Protein AF-A0A2P4SUI3-F1 (afdb_monomer_lite)

Foldseek 3Di:
DDVVVVVVVLVVLLVVLVVLVVVLVVLLVVLLLLLLVLLCVVVVDVVSVVLSVVLVVLLVVLVCCVPPVVNPVVSLLSNLLSSLQSLLLSFQSDDPVCPPDPSVVVSLVSLVVSLVSLLVSLVSCLVSVVDDDAQDQADSSLVSSLNSNLVNCCVRPVPCSVLVNVLSVLLSVLLSCLLLLPVCSVVSVVVSVCCVPPPSCVVSVGNTDVSSVCSSSSSSVSNSNVCSPRPPDDNCRNCVVVVPPDPVSVVVVVVVVVVVVVVVVVVVVVVD

pLDDT: mean 83.47, std 7.89, range [45.97, 92.94]

Organism: Bambusicola thoracicus (NCBI:txid9083)

Secondary structure (DSSP, 8-state):
--HHHHHHHHHHHHHHHHHHHHHHHHHHHHHHHHHHHHHHHHH--HHHHHHHHHHHHHHHHHHHHHHTS--HHHHHHHHHHHHHHHHHHHHH---GGGTT-HHHHHHHHHHHHHHHHHHHHHHHHHHTT-------SS-HHHHHHHHHHHHHHHHH-TTTHHHHHHHHHHHHHHHHHHHTT-TTHHHHHHHHHHHIIIIIHHHHT----HHHHHHHHHHHHHHHHHHHHH----HHHHHHHHHTS-HHHHHHHHHHHHHHHHHHHHHHHHT-

Sequence (272 aa):
MTRLEEANREVNMHSSVRYLGYLARINLLVAICMGLYVRWEKTADALILVIFILGLFVLGIASILYYYFSMETASLSLSNLWFGFLLGLLCFLNNSAFKNDVKEEATKYLLLSAIVLRVLCSLVERICGCIHHRPTLLTTVEFLELVGFAIASTTMLVEKSMSIILLVMALAMLIIDLRMKSFLAIPNLAIFGAIASLLFFPSLRIPTNPFALACFFSCLISDPLLDVYFSGLSVTERWKPYLYRGKICRRLSVISVGVIELIFFILAAFKL

Radius of gyration: 20.98 Å; chains: 1; bounding box: 55×51×71 Å

Structure (mmCIF, N/CA/C/O backbone):
data_AF-A0A2P4SUI3-F1
#
_entry.id   AF-A0A2P4SUI3-F1
#
loop_
_atom_site.group_PDB
_atom_site.id
_atom_site.type_symbol
_atom_site.label_atom_id
_atom_site.label_alt_id
_atom_site.label_comp_id
_atom_site.label_asym_id
_atom_site.label_entity_id
_atom_site.label_seq_id
_atom_site.pdbx_PDB_ins_code
_atom_site.Cartn_x
_atom_site.Cartn_y
_atom_site.Cartn_z
_atom_site.occupancy
_atom_site.B_iso_or_equiv
_atom_site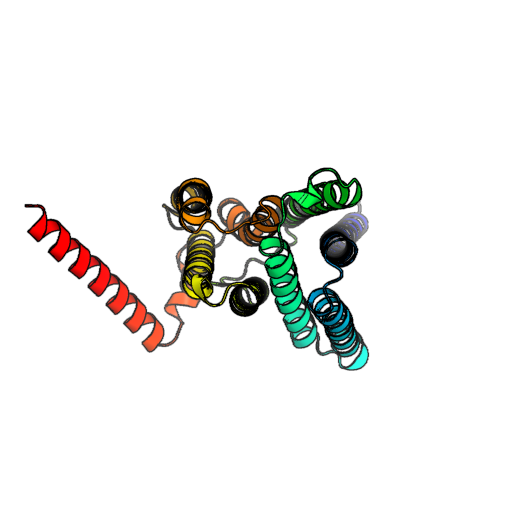.auth_seq_id
_atom_site.auth_comp_id
_atom_site.auth_asym_id
_atom_site.auth_atom_id
_atom_site.pdbx_PDB_model_num
ATOM 1 N N . MET A 1 1 ? -0.364 -8.680 -42.830 1.00 50.91 1 MET A N 1
ATOM 2 C CA . MET A 1 1 ? -0.440 -7.978 -41.536 1.00 50.91 1 MET A CA 1
ATOM 3 C C . MET A 1 1 ? 0.767 -7.073 -41.467 1.00 50.91 1 MET A C 1
ATOM 5 O O . MET A 1 1 ? 1.881 -7.565 -41.604 1.00 50.91 1 MET A O 1
ATOM 9 N N . THR A 1 2 ? 0.555 -5.761 -41.492 1.00 68.25 2 THR A N 1
ATOM 10 C CA . THR A 1 2 ? 1.654 -4.799 -41.668 1.00 68.25 2 THR A CA 1
ATOM 11 C C . THR A 1 2 ? 2.179 -4.375 -40.299 1.00 68.25 2 THR A C 1
ATOM 13 O O . THR A 1 2 ? 1.398 -4.204 -39.372 1.00 68.25 2 THR A O 1
ATOM 16 N N . ARG A 1 3 ? 3.497 -4.172 -40.156 1.00 66.75 3 ARG A N 1
ATOM 17 C CA . ARG A 1 3 ? 4.151 -3.758 -38.890 1.00 66.75 3 ARG A CA 1
ATOM 18 C C . ARG A 1 3 ? 3.522 -2.519 -38.225 1.00 66.75 3 ARG A C 1
ATOM 20 O O . ARG A 1 3 ? 3.719 -2.278 -37.041 1.00 66.75 3 ARG A O 1
ATOM 27 N N . LEU A 1 4 ? 2.769 -1.733 -38.992 1.00 67.12 4 LEU A N 1
ATOM 28 C CA . LEU A 1 4 ? 2.042 -0.552 -38.536 1.00 67.12 4 LEU A CA 1
ATOM 29 C C . LEU A 1 4 ? 0.776 -0.922 -37.735 1.00 67.12 4 LEU A C 1
ATOM 31 O O . LEU A 1 4 ? 0.453 -0.244 -36.766 1.00 67.12 4 LEU A O 1
ATOM 35 N N . GLU A 1 5 ? 0.102 -2.029 -38.071 1.00 69.06 5 GLU A N 1
ATOM 36 C CA . GLU A 1 5 ? -1.015 -2.580 -37.284 1.00 69.06 5 GLU A CA 1
ATOM 37 C C . GLU A 1 5 ? -0.533 -3.148 -35.945 1.00 69.06 5 GLU A C 1
ATOM 39 O O . GLU A 1 5 ? -1.191 -2.958 -34.925 1.00 69.06 5 GLU A O 1
ATOM 44 N N . GLU A 1 6 ? 0.632 -3.802 -35.934 1.00 68.62 6 GLU A N 1
ATOM 45 C CA . GLU A 1 6 ? 1.258 -4.338 -34.719 1.00 68.62 6 GLU A CA 1
ATOM 46 C C . GLU A 1 6 ? 1.671 -3.207 -33.767 1.00 68.62 6 GLU A C 1
ATOM 48 O O . GLU A 1 6 ? 1.264 -3.209 -32.606 1.00 68.62 6 GLU A O 1
ATOM 53 N N . ALA A 1 7 ? 2.355 -2.174 -34.273 1.00 65.06 7 ALA A N 1
ATOM 54 C CA . ALA A 1 7 ? 2.732 -1.005 -33.477 1.00 65.06 7 ALA A CA 1
ATOM 55 C C . ALA A 1 7 ? 1.511 -0.238 -32.934 1.00 65.06 7 ALA A C 1
ATOM 57 O O . ALA A 1 7 ? 1.490 0.171 -31.774 1.00 65.06 7 ALA A O 1
ATOM 58 N N . ASN A 1 8 ? 0.459 -0.073 -33.744 1.00 69.50 8 ASN A N 1
ATOM 59 C CA . ASN A 1 8 ? -0.767 0.588 -33.293 1.00 69.50 8 ASN A CA 1
ATOM 60 C C . ASN A 1 8 ? -1.495 -0.243 -32.218 1.00 69.50 8 ASN A C 1
ATOM 62 O O . ASN A 1 8 ? -2.032 0.302 -31.253 1.00 69.50 8 ASN A O 1
ATOM 66 N N . ARG A 1 9 ? -1.465 -1.577 -32.333 1.00 67.69 9 ARG A N 1
ATOM 67 C CA . ARG A 1 9 ? -2.029 -2.494 -31.335 1.00 67.69 9 ARG A CA 1
ATOM 68 C C . ARG A 1 9 ? -1.266 -2.441 -30.011 1.00 67.69 9 ARG A C 1
ATOM 70 O O . ARG A 1 9 ? -1.907 -2.413 -28.964 1.00 67.69 9 ARG A O 1
ATOM 77 N N . GLU A 1 10 ? 0.063 -2.382 -30.043 1.00 68.62 10 GLU A N 1
ATOM 78 C CA . GLU A 1 10 ? 0.903 -2.249 -28.845 1.00 68.62 10 GLU A CA 1
ATOM 79 C C . GLU A 1 10 ? 0.661 -0.922 -28.112 1.00 68.62 10 GLU A C 1
ATOM 81 O O . GLU A 1 10 ? 0.457 -0.913 -26.896 1.00 68.62 10 GLU A O 1
ATOM 86 N N . VAL A 1 11 ? 0.592 0.196 -28.845 1.00 69.62 11 VAL A N 1
ATOM 87 C CA . VAL A 1 11 ? 0.299 1.521 -28.271 1.00 69.62 11 VAL A CA 1
ATOM 88 C C . VAL A 1 11 ? -1.108 1.564 -27.670 1.00 69.62 11 VAL A C 1
ATOM 90 O O . VAL A 1 11 ? -1.291 2.045 -26.547 1.00 69.62 11 VAL A O 1
ATOM 93 N N . ASN A 1 12 ? -2.103 1.017 -28.376 1.00 75.38 12 ASN A N 1
ATOM 94 C CA . ASN A 1 12 ? -3.475 0.959 -27.881 1.00 75.38 12 ASN A CA 1
ATOM 95 C C . ASN A 1 12 ? -3.575 0.087 -26.614 1.00 75.38 12 ASN A C 1
ATOM 97 O O . ASN A 1 12 ? -4.212 0.479 -25.632 1.00 75.38 12 ASN A O 1
ATOM 101 N N . MET A 1 13 ? -2.857 -1.040 -26.578 1.00 76.00 13 MET A N 1
ATOM 102 C CA . MET A 1 13 ? -2.787 -1.917 -25.409 1.00 76.00 13 MET A CA 1
ATOM 103 C C . MET A 1 13 ? -2.147 -1.206 -24.208 1.00 76.00 13 MET A C 1
ATOM 105 O O . MET A 1 13 ? -2.741 -1.185 -23.133 1.00 76.00 13 MET A O 1
ATOM 109 N N . HIS A 1 14 ? -1.013 -0.527 -24.393 1.00 77.94 14 HIS A N 1
ATOM 110 C CA . HIS A 1 14 ? -0.356 0.231 -23.323 1.00 77.94 14 HIS A CA 1
ATOM 111 C C . HIS A 1 14 ? -1.241 1.370 -22.784 1.00 77.94 14 HIS A C 1
ATOM 113 O O . HIS A 1 14 ? -1.313 1.599 -21.574 1.00 77.94 14 HIS A O 1
ATOM 119 N N . SER A 1 15 ? -1.963 2.069 -23.666 1.00 79.38 15 SER A N 1
ATOM 120 C CA . SER A 1 15 ? -2.907 3.113 -23.253 1.00 79.38 15 SER A CA 1
ATOM 121 C C . SER A 1 15 ? -4.079 2.544 -22.442 1.00 79.38 15 SER A C 1
ATOM 123 O O . SER A 1 15 ? -4.401 3.074 -21.380 1.00 79.38 15 SER A O 1
ATOM 125 N N . SER A 1 16 ? -4.649 1.414 -22.874 1.00 82.50 16 SER A N 1
ATOM 126 C CA . SER A 1 16 ? -5.764 0.737 -22.199 1.00 82.50 16 SER A CA 1
ATOM 127 C C . SER A 1 16 ? -5.381 0.268 -20.795 1.00 82.50 16 SER A C 1
ATOM 129 O O . SER A 1 16 ? -6.128 0.471 -19.839 1.00 82.50 16 SER A O 1
ATOM 131 N N . VAL A 1 17 ? -4.178 -0.293 -20.652 1.00 82.44 17 VAL A N 1
ATOM 132 C CA . VAL A 1 17 ? -3.626 -0.708 -19.357 1.00 82.44 17 VAL A CA 1
ATOM 133 C C . VAL A 1 17 ? -3.440 0.493 -18.427 1.00 82.44 17 VAL A C 1
ATOM 135 O O . VAL A 1 17 ? -3.821 0.446 -17.257 1.00 82.44 17 VAL A O 1
ATOM 138 N N . ARG A 1 18 ? -2.957 1.622 -18.957 1.00 83.06 18 ARG A N 1
ATOM 139 C CA . ARG A 1 18 ? -2.824 2.863 -18.186 1.00 83.06 18 ARG A CA 1
ATOM 140 C C . ARG A 1 18 ? -4.181 3.389 -17.696 1.00 83.06 18 ARG A C 1
ATOM 142 O O . ARG A 1 18 ? -4.287 3.805 -16.542 1.00 83.06 18 ARG A O 1
ATOM 149 N N . TYR A 1 19 ? -5.224 3.336 -18.528 1.00 84.44 19 TYR A N 1
ATOM 150 C CA . TYR A 1 19 ? -6.590 3.699 -18.124 1.00 84.44 19 TYR A CA 1
ATOM 151 C C . TYR A 1 19 ? -7.147 2.782 -17.035 1.00 84.44 19 TYR A C 1
ATOM 153 O O . TYR A 1 19 ? -7.786 3.273 -16.104 1.00 84.44 19 TYR A O 1
ATOM 161 N N . LEU A 1 20 ? -6.866 1.479 -17.097 1.00 85.31 20 LEU A N 1
ATOM 162 C CA . LEU A 1 20 ? -7.263 0.528 -16.058 1.00 85.31 20 LEU A CA 1
ATOM 163 C C . LEU A 1 20 ? -6.614 0.866 -14.704 1.00 85.31 20 LEU A C 1
ATOM 165 O O . LEU A 1 20 ? -7.288 0.855 -13.672 1.00 85.31 20 LEU A O 1
ATOM 169 N N . GLY A 1 21 ? -5.337 1.257 -14.712 1.00 84.44 21 GLY A N 1
ATOM 170 C CA . GLY A 1 21 ? -4.635 1.727 -13.516 1.00 84.44 21 GLY A CA 1
ATOM 171 C C . GLY A 1 21 ? -5.244 3.004 -12.925 1.00 84.44 21 GLY A C 1
ATOM 172 O O . GLY A 1 21 ? -5.410 3.107 -11.705 1.00 84.44 21 GLY A O 1
ATOM 173 N N . TYR A 1 22 ? -5.636 3.963 -13.772 1.00 85.81 22 TYR A N 1
ATOM 174 C CA . TYR A 1 22 ? -6.354 5.163 -13.327 1.00 85.81 22 TYR A CA 1
ATOM 175 C C . TYR A 1 22 ? -7.736 4.832 -12.758 1.00 85.81 22 TYR A C 1
ATOM 177 O O . TYR 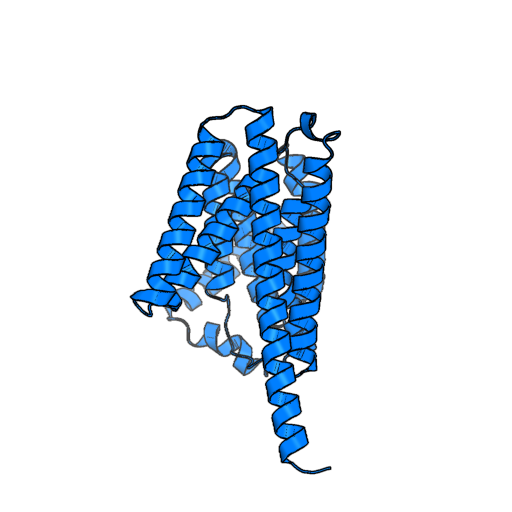A 1 22 ? -8.093 5.348 -11.698 1.00 85.81 22 TYR A O 1
ATOM 185 N N . LEU A 1 23 ? -8.483 3.935 -13.406 1.00 87.75 23 LEU A N 1
ATOM 186 C CA . LEU A 1 23 ? -9.791 3.483 -12.937 1.00 87.75 23 LEU A CA 1
ATOM 187 C C . LEU A 1 23 ? -9.692 2.848 -11.545 1.00 87.75 23 LEU A C 1
ATOM 189 O O . LEU A 1 23 ? -10.491 3.172 -10.671 1.00 87.75 23 LEU A O 1
ATOM 193 N N . ALA A 1 24 ? -8.682 2.005 -11.309 1.00 87.38 24 ALA A N 1
ATOM 194 C CA . ALA A 1 24 ? -8.447 1.399 -10.001 1.00 87.38 24 ALA A CA 1
ATOM 195 C C . ALA A 1 24 ? -8.201 2.459 -8.907 1.00 87.38 24 ALA A C 1
ATOM 197 O O . ALA A 1 24 ? -8.768 2.363 -7.818 1.00 87.38 24 ALA A O 1
ATOM 198 N N . ARG A 1 25 ? -7.407 3.502 -9.202 1.00 88.00 25 ARG A N 1
ATOM 199 C CA . ARG A 1 25 ? -7.146 4.612 -8.263 1.00 88.00 25 ARG A CA 1
ATOM 200 C C . ARG A 1 25 ? -8.387 5.464 -7.995 1.00 88.00 25 ARG A C 1
ATOM 202 O O . ARG A 1 25 ? -8.627 5.832 -6.849 1.00 88.00 25 ARG A O 1
ATOM 209 N N . ILE A 1 26 ? -9.182 5.758 -9.023 1.00 89.44 26 ILE A N 1
ATOM 210 C CA . ILE A 1 26 ? -10.440 6.504 -8.871 1.00 89.44 26 ILE A CA 1
ATOM 211 C C . ILE A 1 26 ? -11.440 5.687 -8.052 1.00 89.44 26 ILE A C 1
ATOM 213 O O . ILE A 1 26 ? -12.040 6.222 -7.126 1.00 89.44 26 ILE A O 1
ATOM 217 N N . ASN A 1 27 ? -11.579 4.389 -8.332 1.00 92.25 27 ASN A N 1
ATOM 218 C CA . ASN A 1 27 ? -12.465 3.510 -7.573 1.00 92.25 27 ASN A CA 1
ATOM 219 C C . ASN A 1 27 ? -12.074 3.461 -6.088 1.00 92.25 27 ASN A C 1
ATOM 221 O O . ASN A 1 27 ? -12.931 3.594 -5.218 1.00 92.25 27 ASN A O 1
ATOM 225 N N . LEU A 1 28 ? -10.772 3.356 -5.793 1.00 90.31 28 LEU A N 1
ATOM 226 C CA . LEU A 1 28 ? -10.264 3.418 -4.423 1.00 90.31 28 LEU A CA 1
ATOM 227 C C . LEU A 1 28 ? -10.581 4.765 -3.753 1.00 90.31 28 LEU A C 1
ATOM 229 O O . LEU A 1 28 ? -11.017 4.786 -2.605 1.00 90.31 28 LEU A O 1
ATOM 233 N N . LEU A 1 29 ? -10.403 5.884 -4.463 1.00 91.12 29 LEU A N 1
ATOM 234 C CA . LEU A 1 29 ? -10.742 7.213 -3.950 1.00 91.12 29 LEU A CA 1
ATOM 235 C C . LEU A 1 29 ? -12.236 7.321 -3.618 1.00 91.12 29 LEU A C 1
ATOM 237 O O . LEU A 1 29 ? -12.585 7.771 -2.530 1.00 91.12 29 LEU A O 1
ATOM 241 N N . VAL A 1 30 ? -13.112 6.867 -4.518 1.00 91.94 30 VAL A N 1
ATOM 242 C CA . VAL A 1 30 ? -14.567 6.858 -4.301 1.00 91.94 30 VAL A CA 1
ATOM 243 C C . VAL A 1 30 ? -14.930 5.986 -3.100 1.00 91.94 30 VAL A C 1
ATOM 245 O O . VAL A 1 30 ? -15.712 6.419 -2.255 1.00 91.94 30 VAL A O 1
ATOM 248 N N . ALA A 1 31 ? -14.320 4.804 -2.971 1.00 91.75 31 ALA A N 1
ATOM 249 C CA . ALA A 1 31 ? -14.517 3.919 -1.825 1.00 91.75 31 ALA A CA 1
ATOM 250 C C . ALA A 1 31 ? -14.145 4.608 -0.502 1.00 91.75 31 ALA A C 1
ATOM 252 O O . ALA A 1 31 ? -14.910 4.575 0.460 1.00 91.75 31 ALA A O 1
ATOM 253 N N . ILE A 1 32 ? -12.987 5.271 -0.460 1.00 91.00 32 ILE A N 1
ATOM 254 C CA . ILE A 1 32 ? -12.501 5.980 0.727 1.00 91.00 32 ILE A CA 1
ATOM 255 C C . ILE A 1 32 ? -13.416 7.159 1.075 1.00 91.00 32 ILE A C 1
ATOM 257 O O . ILE A 1 32 ? -13.800 7.308 2.235 1.00 91.00 32 ILE A O 1
ATOM 261 N N . CYS A 1 33 ? -13.794 7.976 0.089 1.00 90.06 33 CYS A N 1
ATOM 262 C CA . CYS A 1 33 ? -14.685 9.113 0.304 1.00 90.06 33 CYS A CA 1
ATOM 263 C C . CYS A 1 33 ? -16.051 8.665 0.829 1.00 90.06 33 CYS A C 1
ATOM 265 O O . CYS A 1 33 ? -16.541 9.232 1.803 1.00 90.06 33 CYS A O 1
ATOM 267 N N . MET A 1 34 ? -16.635 7.622 0.231 1.00 90.25 34 MET A N 1
ATOM 268 C CA . MET A 1 34 ? -17.910 7.067 0.682 1.00 90.25 34 MET A CA 1
ATOM 269 C C . MET A 1 34 ? -17.803 6.532 2.114 1.00 90.25 34 MET A C 1
ATOM 271 O O . MET A 1 34 ? -18.629 6.866 2.961 1.00 90.25 34 MET A O 1
ATOM 275 N N . GLY A 1 35 ? -16.745 5.776 2.417 1.00 88.62 35 GLY A N 1
ATOM 276 C CA . GLY A 1 35 ? -16.532 5.207 3.745 1.00 88.62 35 GLY A CA 1
ATOM 277 C C . GLY A 1 35 ? -16.335 6.253 4.844 1.00 88.62 35 GLY A C 1
ATOM 278 O O . GLY A 1 35 ? -16.860 6.100 5.946 1.00 88.62 35 GLY A O 1
ATOM 279 N N . LEU A 1 36 ? -15.613 7.341 4.558 1.00 88.31 36 LEU A N 1
ATOM 280 C CA . LEU A 1 36 ? -15.452 8.453 5.502 1.00 88.31 36 LEU A CA 1
ATOM 281 C C . LEU A 1 36 ? -16.744 9.256 5.666 1.00 88.31 36 LEU A C 1
ATOM 283 O O . LEU A 1 36 ? -17.083 9.634 6.786 1.00 88.31 36 LEU A O 1
ATOM 287 N N . TYR A 1 37 ? -17.486 9.469 4.578 1.00 87.88 37 TYR A N 1
ATOM 288 C CA . TYR A 1 37 ? -18.761 10.180 4.603 1.00 87.88 37 TYR A CA 1
ATOM 289 C C . TYR A 1 37 ? -19.809 9.462 5.460 1.00 87.88 37 TYR A C 1
ATOM 291 O O . TYR A 1 37 ? -20.423 10.094 6.314 1.00 87.88 37 TYR A O 1
ATOM 299 N N . VAL A 1 38 ? -19.966 8.143 5.303 1.00 87.88 38 VAL A N 1
ATOM 300 C CA . VAL A 1 38 ? -20.905 7.342 6.113 1.00 87.88 38 VAL A CA 1
ATOM 301 C C . VAL A 1 38 ? -20.576 7.438 7.598 1.00 87.88 38 VAL A C 1
ATOM 303 O O . VAL A 1 38 ? -21.466 7.571 8.437 1.00 87.88 38 VAL A O 1
ATOM 306 N N . ARG A 1 39 ? -19.286 7.401 7.934 1.00 86.12 39 ARG A N 1
ATOM 307 C CA . ARG A 1 39 ? -18.838 7.507 9.324 1.00 86.12 39 ARG A CA 1
ATOM 308 C C . ARG A 1 39 ? -19.135 8.880 9.889 1.00 86.12 39 ARG A C 1
ATOM 310 O O . ARG A 1 39 ? -19.720 8.952 10.961 1.00 86.12 39 ARG A O 1
ATOM 317 N N . TRP A 1 40 ? -18.815 9.938 9.148 1.00 86.62 40 TRP A N 1
ATOM 318 C CA . TRP A 1 40 ? -19.151 11.301 9.542 1.00 86.62 40 TRP A CA 1
ATOM 319 C C . TRP A 1 40 ? -20.663 11.506 9.720 1.00 86.62 40 TRP A C 1
ATOM 321 O O . TRP A 1 40 ? -21.078 12.053 10.737 1.00 86.62 40 TRP A O 1
ATOM 331 N N . GLU A 1 41 ? -21.492 11.020 8.792 1.00 85.19 41 GLU A N 1
ATOM 332 C CA . GLU A 1 41 ? -22.957 11.151 8.845 1.00 85.19 41 GLU A CA 1
ATOM 333 C C . GLU A 1 41 ? -23.548 10.540 10.125 1.00 85.19 41 GLU A C 1
ATOM 335 O O . GLU A 1 41 ? -24.521 11.053 10.674 1.00 85.19 41 GLU A O 1
ATOM 340 N N . LYS A 1 42 ? -22.956 9.450 10.622 1.00 82.75 42 LYS A N 1
ATOM 341 C CA . LYS A 1 42 ? -23.452 8.733 11.802 1.00 82.75 42 LYS A CA 1
ATOM 342 C C . LYS A 1 42 ? -22.831 9.189 13.115 1.00 82.75 42 LYS A C 1
ATOM 344 O O . LYS A 1 42 ? -23.510 9.141 14.135 1.00 82.75 42 LYS A O 1
ATOM 349 N N . THR A 1 43 ? -21.552 9.560 13.123 1.00 80.44 43 THR A N 1
ATOM 350 C CA . THR A 1 43 ? -20.871 9.995 14.351 1.00 80.44 43 THR A CA 1
ATOM 351 C C . THR A 1 43 ? -21.002 11.493 14.593 1.00 80.44 43 THR A C 1
ATOM 353 O O . THR A 1 43 ? -20.783 11.928 15.719 1.00 80.44 43 THR A O 1
ATOM 356 N N . ALA A 1 44 ? -21.343 12.274 13.559 1.00 80.81 44 ALA A N 1
ATOM 357 C CA . ALA A 1 44 ? -21.323 13.738 13.558 1.00 80.81 44 ALA A CA 1
ATOM 358 C C . ALA A 1 44 ? -19.989 14.327 14.065 1.00 80.81 44 ALA A C 1
ATOM 360 O O . ALA A 1 44 ? -19.936 15.457 14.549 1.00 80.81 44 ALA A O 1
ATOM 361 N N . ASP A 1 45 ? -18.901 13.558 13.956 1.00 82.00 45 ASP A N 1
ATOM 362 C CA . ASP A 1 45 ? -17.603 13.933 14.502 1.00 82.00 45 ASP A CA 1
ATOM 363 C C . ASP A 1 45 ? -16.910 14.949 13.585 1.00 82.00 45 ASP A C 1
ATOM 365 O O . ASP A 1 45 ? -16.547 14.652 12.440 1.00 82.00 45 ASP A O 1
ATOM 369 N N . ALA A 1 46 ? -16.708 16.160 14.104 1.00 85.31 46 ALA A N 1
ATOM 370 C CA . ALA A 1 46 ? -16.044 17.244 13.394 1.00 85.31 46 ALA A CA 1
ATOM 371 C C . ALA A 1 46 ? -14.616 16.873 12.957 1.00 85.31 46 ALA A C 1
ATOM 373 O O . ALA A 1 46 ? -14.156 17.361 11.925 1.00 85.31 46 ALA A O 1
ATOM 374 N N . LEU A 1 47 ? -13.927 15.980 13.679 1.00 84.94 47 LEU A N 1
ATOM 375 C CA . LEU A 1 47 ? -12.575 15.550 13.323 1.00 84.94 47 LEU A CA 1
ATOM 376 C C . LEU A 1 47 ? -12.545 14.810 11.982 1.00 84.94 47 LEU A C 1
ATOM 378 O O . LEU A 1 47 ? -11.669 15.075 11.159 1.00 84.94 47 LEU A O 1
ATOM 382 N N . ILE A 1 48 ? -13.524 13.935 11.723 1.00 85.06 48 ILE A N 1
ATOM 383 C CA . ILE A 1 48 ? -13.618 13.197 10.453 1.00 85.06 48 ILE A CA 1
ATOM 384 C C . ILE A 1 48 ? -13.845 14.172 9.296 1.00 85.06 48 ILE A C 1
ATOM 386 O O . ILE A 1 48 ? -13.201 14.049 8.254 1.00 85.06 48 ILE A O 1
ATOM 390 N N . LEU A 1 49 ? -14.705 15.175 9.494 1.00 86.75 49 LEU A N 1
ATOM 391 C CA . LEU A 1 49 ? -14.973 16.204 8.491 1.00 86.75 49 LEU A CA 1
ATOM 392 C C . LEU A 1 49 ? -13.730 17.046 8.189 1.00 86.75 49 LEU A C 1
ATOM 394 O O . LEU A 1 49 ? -13.399 17.257 7.024 1.00 86.75 49 LEU A O 1
ATOM 398 N N . VAL A 1 50 ? -13.022 17.501 9.227 1.00 89.31 50 VAL A N 1
ATOM 399 C CA . VAL A 1 50 ? -11.790 18.289 9.077 1.00 89.31 50 VAL A CA 1
ATOM 400 C C . VAL A 1 50 ? -10.734 17.490 8.320 1.00 89.31 50 VAL A C 1
ATOM 402 O O . VAL A 1 50 ? -10.136 18.011 7.380 1.00 89.31 50 VAL A O 1
ATOM 405 N N . ILE A 1 51 ? -10.537 16.218 8.672 1.00 87.88 51 ILE A N 1
ATOM 406 C CA . ILE A 1 51 ? -9.593 15.342 7.974 1.00 87.88 51 ILE A CA 1
ATOM 407 C C . ILE A 1 51 ? -10.012 15.125 6.516 1.00 87.88 51 ILE A C 1
ATOM 409 O O . ILE A 1 51 ? -9.168 15.148 5.620 1.00 87.88 51 ILE A O 1
ATOM 413 N N . PHE A 1 52 ? -11.305 14.941 6.259 1.00 85.81 52 PHE A N 1
ATOM 414 C CA . PHE A 1 52 ? -11.824 14.765 4.909 1.00 85.81 52 PHE A CA 1
ATOM 415 C C . PHE A 1 52 ? -11.575 16.005 4.034 1.00 85.81 52 PHE A C 1
ATOM 417 O O . PHE A 1 52 ? -11.036 15.883 2.933 1.00 85.81 52 PHE A O 1
ATOM 424 N N . ILE A 1 53 ? -11.878 17.203 4.547 1.00 88.81 53 ILE A N 1
ATOM 425 C CA . ILE A 1 53 ? -11.621 18.479 3.860 1.00 88.81 53 ILE A CA 1
ATOM 426 C C . ILE A 1 53 ? -10.119 18.683 3.638 1.00 88.81 53 ILE A C 1
ATOM 428 O O . ILE A 1 53 ? -9.701 19.013 2.527 1.00 88.81 53 ILE A O 1
ATOM 432 N N . LEU A 1 54 ? -9.300 18.438 4.666 1.00 90.75 54 LEU A N 1
ATOM 433 C CA . LEU A 1 54 ? -7.843 18.498 4.559 1.00 90.75 54 LEU A CA 1
ATOM 434 C C . LEU A 1 54 ? -7.340 17.555 3.462 1.00 90.75 54 LEU A C 1
ATOM 436 O O . LEU A 1 54 ? -6.429 17.900 2.716 1.00 90.75 54 LEU A O 1
ATOM 440 N N . GLY A 1 55 ? -7.973 16.396 3.307 1.00 87.06 55 GLY A N 1
ATOM 441 C CA . GLY A 1 55 ? -7.608 15.448 2.273 1.00 87.06 55 GLY A CA 1
ATOM 442 C C . GLY A 1 55 ? -7.928 15.872 0.859 1.00 87.06 55 GLY A C 1
ATOM 443 O O . GLY A 1 55 ? -7.083 15.728 -0.025 1.00 87.06 55 GLY A O 1
ATOM 444 N N . LEU A 1 56 ? -9.102 16.458 0.646 1.00 88.88 56 LEU A N 1
ATOM 445 C CA . LEU A 1 56 ? -9.430 17.078 -0.635 1.00 88.88 56 LEU A CA 1
ATOM 446 C C . LEU A 1 56 ? -8.462 18.223 -0.953 1.00 88.88 56 LEU A C 1
ATOM 448 O O . LEU A 1 56 ? -8.029 18.359 -2.095 1.00 88.88 56 LEU A O 1
ATOM 452 N N . PHE A 1 57 ? -8.060 18.995 0.059 1.00 91.44 57 PHE A N 1
ATOM 453 C CA . PHE A 1 57 ? -7.081 20.065 -0.100 1.00 91.44 57 PHE A CA 1
ATOM 454 C C . PHE A 1 57 ? -5.693 19.535 -0.488 1.00 91.44 57 PHE A C 1
ATOM 456 O O . PHE A 1 57 ? -5.095 20.028 -1.443 1.00 91.44 57 PHE A O 1
ATOM 463 N N . VAL A 1 58 ? -5.199 18.487 0.182 1.00 91.44 58 VAL A N 1
ATOM 464 C CA . VAL A 1 58 ? -3.913 17.845 -0.144 1.00 91.44 58 VAL A CA 1
ATOM 465 C C . VAL A 1 58 ? -3.932 17.248 -1.553 1.00 91.44 58 VAL A C 1
ATOM 467 O O . VAL A 1 58 ? -2.977 17.438 -2.306 1.00 91.44 58 VAL A O 1
ATOM 470 N N . LEU A 1 59 ? -5.021 16.582 -1.953 1.00 89.00 59 LEU A N 1
ATOM 471 C CA . LEU A 1 59 ? -5.183 16.067 -3.318 1.00 89.00 59 LEU A CA 1
ATOM 472 C C . LEU A 1 59 ? -5.270 17.197 -4.357 1.00 89.00 59 LEU A C 1
ATOM 474 O O . LEU A 1 59 ? -4.714 17.074 -5.451 1.00 89.00 59 LEU A O 1
ATOM 478 N N . GLY A 1 60 ? -5.910 18.315 -4.011 1.00 89.69 60 GLY A N 1
ATOM 479 C CA . GLY A 1 60 ? -5.941 19.527 -4.828 1.00 89.69 60 GLY A CA 1
ATOM 480 C C . GLY A 1 60 ? -4.546 20.113 -5.041 1.00 89.69 60 GLY A C 1
ATOM 481 O O . GLY A 1 60 ? -4.140 20.331 -6.181 1.00 89.69 60 GLY A O 1
ATOM 482 N N . ILE A 1 61 ? -3.764 20.279 -3.968 1.00 90.75 61 ILE A N 1
ATOM 483 C CA . ILE A 1 61 ? -2.363 20.720 -4.048 1.00 90.75 61 ILE A CA 1
ATOM 484 C C . ILE A 1 61 ? -1.537 19.743 -4.883 1.00 90.75 61 ILE A C 1
ATOM 486 O O . ILE A 1 61 ? -0.777 20.175 -5.746 1.00 90.75 61 ILE A O 1
ATOM 490 N N . ALA A 1 62 ? -1.695 18.434 -4.674 1.00 90.06 62 ALA A N 1
ATOM 491 C CA . ALA A 1 62 ? -0.996 17.429 -5.467 1.00 90.06 62 ALA A CA 1
ATOM 492 C C . ALA A 1 62 ? -1.334 17.570 -6.961 1.00 90.06 62 ALA A C 1
ATOM 494 O O . ALA A 1 62 ? -0.439 17.508 -7.803 1.00 90.06 62 ALA A O 1
ATOM 495 N N . SER A 1 63 ? -2.596 17.837 -7.299 1.00 87.56 63 SER A N 1
ATOM 496 C CA . SER A 1 63 ? -3.027 18.066 -8.683 1.00 87.56 63 SER A CA 1
ATOM 497 C C . SER A 1 63 ? -2.403 19.336 -9.272 1.00 87.56 63 SER A C 1
ATOM 499 O O . SER A 1 63 ? -1.902 19.311 -10.394 1.00 87.56 63 SER A O 1
ATOM 501 N N . ILE A 1 64 ? -2.350 20.430 -8.504 1.00 91.00 64 ILE A N 1
ATOM 502 C CA . ILE A 1 64 ? -1.696 21.679 -8.926 1.00 91.00 64 ILE A CA 1
ATOM 503 C C . ILE A 1 64 ? -0.196 21.454 -9.150 1.00 91.00 64 ILE A C 1
ATOM 505 O O . ILE A 1 64 ? 0.341 21.866 -10.175 1.00 91.00 64 ILE A O 1
ATOM 509 N N . LEU A 1 65 ? 0.485 20.762 -8.234 1.00 89.38 65 LEU A N 1
ATOM 510 C CA . LEU A 1 65 ? 1.905 20.430 -8.373 1.00 89.38 65 LEU A CA 1
ATOM 511 C C . LEU A 1 65 ? 2.182 19.587 -9.623 1.00 89.38 65 LEU A C 1
ATOM 513 O O . LEU A 1 65 ? 3.204 19.788 -10.277 1.00 89.38 65 LEU A O 1
ATOM 517 N N . TYR A 1 66 ? 1.264 18.680 -9.963 1.00 88.94 66 TYR A N 1
ATOM 518 C CA . TYR A 1 66 ? 1.364 17.856 -11.163 1.00 88.94 66 TYR A CA 1
ATOM 519 C C . TYR A 1 66 ? 1.226 18.696 -12.437 1.00 88.94 66 TYR A C 1
ATOM 521 O O . TYR A 1 66 ? 2.118 18.679 -13.279 1.00 88.94 66 TYR A O 1
ATOM 529 N N . TYR A 1 67 ? 0.134 19.456 -12.565 1.00 89.00 67 TYR A N 1
ATOM 530 C CA . TYR A 1 67 ? -0.205 20.141 -13.815 1.00 89.00 67 TYR A CA 1
ATOM 531 C C . TYR A 1 67 ? 0.498 21.487 -14.006 1.00 89.00 67 TYR A C 1
ATOM 533 O O . TYR A 1 67 ? 0.904 21.799 -15.121 1.00 89.00 67 TYR A O 1
ATOM 541 N N . TYR A 1 68 ? 0.648 22.291 -12.951 1.00 90.31 68 TYR A N 1
ATOM 542 C CA . TYR A 1 68 ? 1.213 23.642 -13.061 1.00 90.31 68 TYR A CA 1
ATOM 543 C C . TYR A 1 68 ? 2.725 23.661 -12.867 1.00 90.31 68 TYR A C 1
ATOM 545 O O . TYR A 1 68 ? 3.435 24.334 -13.608 1.00 90.31 68 TYR A O 1
ATOM 553 N N . PHE A 1 69 ? 3.229 22.924 -11.877 1.00 86.50 69 PHE A N 1
ATOM 554 C CA . PHE A 1 69 ? 4.654 22.951 -11.533 1.00 86.50 69 PHE A CA 1
ATOM 555 C C . PHE A 1 69 ? 5.464 21.835 -12.202 1.00 86.50 69 PHE A C 1
ATOM 557 O O . PHE A 1 69 ? 6.681 21.797 -12.037 1.00 86.50 69 PHE A O 1
ATOM 564 N N . SER A 1 70 ? 4.814 20.928 -12.948 1.00 85.75 70 SER A N 1
ATOM 565 C CA . SER A 1 70 ? 5.446 19.738 -13.550 1.00 85.75 70 SER A CA 1
ATOM 566 C C . SER A 1 70 ? 6.247 18.902 -12.534 1.00 85.75 70 SER A C 1
ATOM 568 O O . SER A 1 70 ? 7.186 18.187 -12.881 1.00 85.75 70 SER A O 1
ATOM 570 N N . MET A 1 71 ? 5.888 18.988 -11.247 1.00 87.50 71 MET A N 1
ATOM 571 C CA . MET A 1 71 ? 6.542 18.280 -10.148 1.00 87.50 71 MET A CA 1
ATOM 572 C C . MET A 1 71 ? 5.851 16.935 -9.908 1.00 87.50 71 MET A C 1
ATOM 574 O O . MET A 1 71 ? 5.217 16.701 -8.875 1.00 87.50 71 MET A O 1
ATOM 578 N N . GLU A 1 72 ? 5.978 16.032 -10.882 1.00 86.88 72 GLU A N 1
ATOM 579 C CA . GLU A 1 72 ? 5.270 14.746 -10.895 1.00 86.88 72 GLU A CA 1
ATOM 580 C C . GLU A 1 72 ? 5.590 13.878 -9.671 1.00 86.88 72 GLU A C 1
ATOM 582 O O . GLU A 1 72 ? 4.698 13.293 -9.057 1.00 86.88 72 GLU A O 1
ATOM 587 N N . THR A 1 73 ? 6.861 13.822 -9.268 1.00 85.62 73 THR A N 1
ATOM 588 C CA . THR A 1 73 ? 7.317 12.995 -8.142 1.00 85.62 73 THR A CA 1
ATOM 589 C C . THR A 1 73 ? 6.760 13.477 -6.808 1.00 85.62 73 THR A C 1
ATOM 591 O O . THR A 1 73 ? 6.307 12.657 -6.011 1.00 85.62 73 THR A O 1
ATOM 594 N N . ALA A 1 74 ? 6.750 14.792 -6.570 1.00 85.81 74 ALA A N 1
ATOM 595 C CA . ALA A 1 74 ? 6.217 15.387 -5.348 1.00 85.81 74 ALA A CA 1
ATOM 596 C C . ALA A 1 74 ? 4.694 15.214 -5.258 1.00 85.81 74 ALA A C 1
ATOM 598 O O . ALA A 1 74 ? 4.175 14.845 -4.205 1.00 85.81 74 ALA A O 1
ATOM 599 N N . SER A 1 75 ? 3.988 15.407 -6.375 1.00 89.19 75 SER A N 1
ATOM 600 C CA . SER A 1 75 ? 2.546 15.174 -6.465 1.00 89.19 75 SER A CA 1
ATOM 601 C C . SER A 1 75 ? 2.177 13.720 -6.155 1.00 89.19 75 SER A C 1
ATOM 603 O O . SER A 1 75 ? 1.378 13.450 -5.253 1.00 89.19 75 SER A O 1
ATOM 605 N N . LEU A 1 76 ? 2.819 12.767 -6.840 1.00 86.88 76 LEU A N 1
ATOM 606 C CA . LEU A 1 76 ? 2.576 11.342 -6.624 1.00 86.88 76 LEU A CA 1
ATOM 607 C C . LEU A 1 76 ? 2.916 10.943 -5.187 1.00 86.88 76 LEU A C 1
ATOM 609 O O . LEU A 1 76 ? 2.135 10.244 -4.545 1.00 86.88 76 LEU A O 1
ATOM 613 N N . SER A 1 77 ? 4.036 11.437 -4.661 1.00 89.00 77 SER A N 1
ATOM 614 C CA . SER A 1 77 ? 4.459 11.242 -3.275 1.00 89.00 77 SER A CA 1
ATOM 615 C C . SER A 1 77 ? 3.368 11.662 -2.281 1.00 89.00 77 SER A C 1
ATOM 617 O O . SER A 1 77 ? 2.924 10.848 -1.471 1.00 89.00 77 SER A O 1
ATOM 619 N N . LEU A 1 78 ? 2.882 12.902 -2.380 1.00 90.31 78 LEU A N 1
ATOM 620 C CA . LEU A 1 78 ? 1.824 13.418 -1.506 1.00 90.31 78 LEU A CA 1
ATOM 621 C C . LEU A 1 78 ? 0.534 12.602 -1.625 1.00 90.31 78 LEU A C 1
ATOM 623 O O . LEU A 1 78 ? -0.053 12.241 -0.607 1.00 90.31 78 LEU A O 1
ATOM 627 N N . SER A 1 79 ? 0.122 12.262 -2.850 1.00 89.00 79 SER A N 1
ATOM 628 C CA . SER A 1 79 ? -1.102 11.488 -3.071 1.00 89.00 79 SER A CA 1
ATOM 629 C C . SER A 1 79 ? -1.038 10.098 -2.430 1.00 89.00 79 SER A C 1
ATOM 631 O O . SER A 1 79 ? -1.971 9.712 -1.734 1.00 89.00 79 SER A O 1
ATOM 633 N N . ASN A 1 80 ? 0.070 9.365 -2.590 1.00 91.56 80 ASN A N 1
ATOM 634 C CA . ASN A 1 80 ? 0.215 8.007 -2.057 1.00 91.56 80 ASN A CA 1
ATOM 635 C C . ASN A 1 80 ? 0.289 8.005 -0.522 1.00 91.56 80 ASN A C 1
ATOM 637 O O . ASN A 1 80 ? -0.354 7.179 0.122 1.00 91.56 80 ASN A O 1
ATOM 641 N N . LEU A 1 81 ? 0.995 8.972 0.077 1.00 92.88 81 LEU A N 1
ATOM 642 C CA . LEU A 1 81 ? 0.986 9.146 1.534 1.00 92.88 81 LEU A CA 1
ATOM 643 C C . LEU A 1 81 ? -0.426 9.397 2.051 1.00 92.88 81 LEU A C 1
ATOM 645 O O . LEU A 1 81 ? -0.847 8.800 3.042 1.00 92.88 81 LEU A O 1
ATOM 649 N N . TRP A 1 82 ? -1.168 10.254 1.353 1.00 92.69 82 TRP A N 1
ATOM 650 C CA . TRP A 1 82 ? -2.527 10.587 1.735 1.00 92.69 82 TRP A CA 1
ATOM 651 C C . TRP A 1 82 ? -3.491 9.404 1.579 1.00 92.69 82 TRP A C 1
ATOM 653 O O . TRP A 1 82 ? -4.304 9.159 2.468 1.00 92.69 82 TRP A O 1
ATOM 663 N N . PHE A 1 83 ? -3.364 8.611 0.511 1.00 90.25 83 PHE A N 1
ATOM 664 C CA . PHE A 1 83 ? -4.127 7.371 0.344 1.00 90.25 83 PHE A CA 1
ATOM 665 C C . PHE A 1 83 ? -3.868 6.381 1.484 1.00 90.25 83 PHE A C 1
ATOM 667 O O . PHE A 1 83 ? -4.825 5.866 2.063 1.00 90.25 83 PHE A O 1
ATOM 674 N N . GLY A 1 84 ? -2.600 6.165 1.854 1.00 91.06 84 GLY A N 1
ATOM 675 C CA . GLY A 1 84 ? -2.242 5.318 2.996 1.00 91.06 84 GLY A CA 1
ATOM 676 C C . GLY A 1 84 ? -2.850 5.815 4.310 1.00 91.06 84 GLY A C 1
ATOM 677 O O . GLY A 1 84 ? -3.395 5.028 5.085 1.00 91.06 84 GLY A O 1
ATOM 678 N N . PHE A 1 85 ? -2.828 7.131 4.532 1.00 92.50 85 PHE A N 1
ATOM 679 C CA . PHE A 1 85 ? -3.416 7.763 5.712 1.00 92.50 85 PHE A CA 1
ATOM 680 C C . PHE A 1 85 ? -4.941 7.605 5.778 1.00 92.50 85 PHE A C 1
ATOM 682 O O . PHE A 1 85 ? -5.467 7.123 6.782 1.00 92.50 85 PHE A O 1
ATOM 689 N N . LEU A 1 86 ? -5.664 7.947 4.707 1.00 91.44 86 LEU A N 1
ATOM 690 C CA . LEU A 1 86 ? -7.124 7.826 4.683 1.00 91.44 86 LEU A CA 1
ATOM 691 C C . LEU A 1 86 ? -7.588 6.369 4.799 1.00 91.44 86 LEU A C 1
ATOM 693 O O . LEU A 1 86 ? -8.569 6.090 5.490 1.00 91.44 86 LEU A O 1
ATOM 697 N N . LEU A 1 87 ? -6.885 5.432 4.158 1.00 90.38 87 LEU A N 1
ATOM 698 C CA . LEU A 1 87 ? -7.216 4.012 4.254 1.00 90.38 87 LEU A CA 1
ATOM 699 C C . LEU A 1 87 ? -6.930 3.464 5.662 1.00 90.38 87 LEU A C 1
ATOM 701 O O . LEU A 1 87 ? -7.712 2.666 6.181 1.00 90.38 87 LEU A O 1
ATOM 705 N N . GLY A 1 88 ? -5.874 3.954 6.323 1.00 90.25 88 GLY A N 1
ATOM 706 C CA . GLY A 1 88 ? -5.608 3.689 7.737 1.00 90.25 88 GLY A CA 1
ATOM 707 C C . GLY A 1 88 ? -6.716 4.204 8.657 1.00 90.25 88 GLY A C 1
ATOM 708 O O . GLY A 1 88 ? -7.208 3.464 9.507 1.00 90.25 88 GLY A O 1
ATOM 709 N N . LEU A 1 89 ? -7.205 5.426 8.439 1.00 89.06 89 LEU A N 1
ATOM 710 C CA . LEU A 1 89 ? -8.357 5.959 9.176 1.00 89.06 89 LEU A CA 1
ATOM 711 C C . LEU A 1 89 ? -9.617 5.115 8.959 1.00 89.06 89 LEU A C 1
ATOM 713 O O . LEU A 1 89 ? -10.324 4.782 9.915 1.00 89.06 89 LEU A O 1
ATOM 717 N N . LEU A 1 90 ? -9.878 4.703 7.714 1.00 88.69 90 LEU A N 1
ATOM 718 C CA . LEU A 1 90 ? -10.994 3.818 7.390 1.00 88.69 90 LEU A CA 1
ATOM 719 C C . LEU A 1 90 ? -10.840 2.430 8.046 1.00 88.69 90 LEU A C 1
ATOM 721 O O . LEU A 1 90 ? -11.829 1.778 8.393 1.00 88.69 90 LEU A O 1
ATOM 725 N N . CYS A 1 91 ? -9.616 1.981 8.295 1.00 88.00 91 CYS A N 1
ATOM 726 C CA . CYS A 1 91 ? -9.369 0.763 9.051 1.00 88.00 91 CYS A CA 1
ATOM 727 C C . CYS A 1 91 ? -9.739 0.915 10.536 1.00 88.00 91 CYS A C 1
ATOM 729 O O . CYS A 1 91 ? -10.394 0.026 11.079 1.00 88.00 91 CYS A O 1
ATOM 731 N N . PHE A 1 92 ? -9.372 2.023 11.189 1.00 84.31 92 PHE A N 1
ATOM 732 C CA . PHE A 1 92 ? -9.504 2.171 12.648 1.00 84.31 92 PHE A CA 1
ATOM 733 C C . PHE A 1 92 ? -10.839 2.747 13.133 1.00 84.31 92 PHE A C 1
ATOM 735 O O . PHE A 1 92 ? -11.249 2.459 14.252 1.00 84.31 92 PHE A O 1
ATOM 742 N N . LEU A 1 93 ? -11.558 3.506 12.305 1.00 77.81 93 LEU A N 1
ATOM 743 C CA . LEU A 1 93 ? -12.845 4.116 12.678 1.00 77.81 93 LEU A CA 1
ATOM 744 C C . LEU A 1 93 ? -14.046 3.141 12.543 1.00 77.81 93 LEU A C 1
ATOM 746 O O . LEU A 1 93 ? -15.104 3.524 12.042 1.00 77.81 93 LEU A O 1
ATOM 750 N N . ASN A 1 94 ? -13.897 1.862 12.915 1.00 72.19 94 ASN A N 1
ATOM 751 C CA . ASN A 1 94 ? -14.979 0.877 12.784 1.00 72.19 94 ASN A CA 1
ATOM 752 C C . ASN A 1 94 ? -15.907 0.873 14.014 1.00 72.19 94 ASN A C 1
ATOM 754 O O . ASN A 1 94 ? -15.440 0.852 15.150 1.00 72.19 94 ASN A O 1
ATOM 758 N N . ASN A 1 95 ? -17.223 0.822 13.794 1.00 66.19 95 ASN A N 1
ATOM 759 C CA . ASN A 1 95 ? -18.227 0.665 14.848 1.00 66.19 95 ASN A CA 1
ATOM 760 C C . ASN A 1 95 ? -19.289 -0.357 14.410 1.00 66.19 95 ASN A C 1
ATOM 762 O O . ASN A 1 95 ? -19.697 -0.399 13.248 1.00 66.19 95 ASN A O 1
ATOM 766 N N . SER A 1 96 ? -19.769 -1.177 15.346 1.00 61.97 96 SER A N 1
ATOM 767 C CA . SER A 1 96 ? -20.824 -2.168 15.100 1.00 61.97 96 SER A CA 1
ATOM 768 C C . SER A 1 96 ? -22.151 -1.533 14.666 1.00 61.97 96 SER A C 1
ATOM 770 O O . SER A 1 96 ? -22.951 -2.199 14.008 1.00 61.97 96 SER A O 1
ATOM 772 N N . ALA A 1 97 ? -22.346 -0.243 14.959 1.00 61.12 97 ALA A N 1
ATOM 773 C CA . ALA A 1 97 ? -23.498 0.555 14.547 1.00 61.12 97 ALA A CA 1
ATOM 774 C C . ALA A 1 97 ? -23.670 0.686 13.017 1.00 61.12 97 ALA A C 1
ATOM 776 O O . ALA A 1 97 ? -24.766 0.989 12.553 1.00 61.12 97 ALA A O 1
ATOM 777 N N . PHE A 1 98 ? -22.624 0.431 12.221 1.00 65.62 98 PHE A N 1
ATOM 778 C CA . PHE A 1 98 ? -22.650 0.617 10.762 1.00 65.62 98 PHE A CA 1
ATOM 779 C C . PHE A 1 98 ? -23.080 -0.632 9.976 1.00 65.62 98 PHE A C 1
ATOM 781 O O . PHE A 1 98 ? -23.173 -0.589 8.753 1.00 65.62 98 PHE A O 1
ATOM 788 N N . LYS A 1 99 ? -23.346 -1.765 10.647 1.00 64.75 99 LYS A N 1
ATOM 789 C CA . LYS A 1 99 ? -23.591 -3.056 9.972 1.00 64.75 99 LYS A CA 1
ATOM 790 C C . LYS A 1 99 ? -24.806 -3.079 9.039 1.00 64.75 99 LYS A C 1
ATOM 792 O O . LYS A 1 99 ? -24.763 -3.833 8.075 1.00 64.75 99 LYS A O 1
ATOM 797 N N . ASN A 1 100 ? -25.833 -2.276 9.314 1.00 67.50 100 ASN A N 1
ATOM 798 C CA . ASN A 1 100 ? -27.110 -2.317 8.591 1.00 67.50 100 ASN A CA 1
ATOM 799 C C . ASN A 1 100 ? -27.285 -1.160 7.589 1.00 67.50 100 ASN A C 1
ATOM 801 O O . ASN A 1 100 ? -28.376 -0.994 7.050 1.00 67.50 100 ASN A O 1
ATOM 805 N N . ASP A 1 101 ? -26.260 -0.330 7.365 1.00 81.19 101 ASP A N 1
ATOM 806 C CA . ASP A 1 101 ? -26.361 0.788 6.424 1.00 81.19 101 ASP A CA 1
ATOM 807 C C . ASP A 1 101 ? -25.982 0.353 5.001 1.00 81.19 101 ASP A C 1
ATOM 809 O O . ASP A 1 101 ? -24.891 -0.175 4.763 1.00 81.19 101 ASP A O 1
ATOM 813 N N . VAL A 1 102 ? -26.865 0.632 4.042 1.00 85.00 102 VAL A N 1
ATOM 814 C CA . VAL A 1 102 ? -26.664 0.349 2.612 1.00 85.00 102 VAL A CA 1
ATOM 815 C C . VAL A 1 102 ? -25.396 1.033 2.091 1.00 85.00 102 VAL A C 1
ATOM 817 O O . VAL A 1 102 ? -24.682 0.484 1.253 1.00 85.00 102 VAL A O 1
ATOM 820 N N . LYS A 1 103 ? -25.069 2.222 2.613 1.00 85.69 103 LYS A N 1
ATOM 821 C CA . LYS A 1 103 ? -23.885 2.983 2.196 1.00 85.69 103 LYS A CA 1
ATOM 822 C C . LYS A 1 103 ? -22.569 2.349 2.678 1.00 85.69 103 LYS A C 1
ATOM 824 O O . LYS A 1 103 ? -21.558 2.398 1.971 1.00 85.69 103 LYS A O 1
ATOM 829 N N . GLU A 1 104 ? -22.570 1.723 3.855 1.00 85.38 104 GLU A N 1
ATOM 830 C CA . GLU A 1 104 ? -21.413 0.973 4.371 1.00 85.38 104 GLU A CA 1
ATOM 831 C C . GLU A 1 104 ? -21.204 -0.309 3.554 1.00 85.38 104 GLU A C 1
ATOM 833 O O . GLU A 1 104 ? -20.077 -0.678 3.224 1.00 85.38 104 GLU A O 1
ATOM 838 N N . GLU A 1 105 ? -22.291 -0.979 3.174 1.00 87.56 105 GLU A N 1
ATOM 839 C CA . GLU A 1 105 ? -22.228 -2.151 2.306 1.00 87.56 105 GLU A CA 1
ATOM 840 C C . GLU A 1 105 ? -21.712 -1.804 0.899 1.00 87.56 105 GLU A C 1
ATOM 842 O O . GLU A 1 105 ? -20.803 -2.471 0.399 1.00 87.56 105 GLU A O 1
ATOM 847 N N . ALA A 1 106 ? -22.165 -0.691 0.316 1.00 88.69 106 ALA A N 1
ATOM 848 C CA . ALA A 1 106 ? -21.603 -0.162 -0.926 1.00 88.69 106 ALA A CA 1
ATOM 849 C C . ALA A 1 106 ? -20.093 0.110 -0.803 1.00 88.69 106 ALA A C 1
ATOM 851 O O . ALA A 1 106 ? -19.319 -0.270 -1.681 1.00 88.69 106 ALA A O 1
ATOM 852 N N . THR A 1 107 ? -19.649 0.690 0.316 1.00 90.62 107 THR A N 1
ATOM 853 C CA . THR A 1 107 ? -18.223 0.935 0.586 1.00 90.62 107 THR A CA 1
ATOM 854 C C . THR A 1 107 ? -17.416 -0.367 0.601 1.00 90.62 107 THR A C 1
ATOM 856 O O . THR A 1 107 ? -16.334 -0.427 0.016 1.00 90.62 107 THR A O 1
ATOM 859 N N . LYS A 1 108 ? -17.938 -1.445 1.203 1.00 90.81 108 LYS A N 1
ATOM 860 C CA . LYS A 1 108 ? -17.268 -2.760 1.215 1.00 90.81 108 LYS A CA 1
ATOM 861 C C . LYS A 1 108 ? -17.103 -3.332 -0.191 1.00 90.81 108 LYS A C 1
ATOM 863 O O . LYS A 1 108 ? -16.012 -3.792 -0.528 1.00 90.81 108 LYS A O 1
ATOM 868 N N . TYR A 1 109 ? -18.145 -3.275 -1.022 1.00 91.44 109 TYR A N 1
ATOM 869 C CA . TYR A 1 109 ? -18.063 -3.738 -2.412 1.00 91.44 109 TYR A CA 1
ATOM 870 C C . TYR A 1 109 ? -17.129 -2.868 -3.262 1.00 91.44 109 TYR A C 1
ATOM 872 O O . TYR A 1 109 ? -16.395 -3.389 -4.104 1.00 91.44 109 TYR A O 1
ATOM 880 N N . LEU A 1 110 ? -17.083 -1.556 -3.016 1.00 92.19 110 LEU A N 1
ATOM 881 C CA . LEU A 1 110 ? -16.132 -0.656 -3.672 1.00 92.19 110 LEU A CA 1
ATOM 882 C C . LEU A 1 110 ? -14.679 -0.970 -3.280 1.00 92.19 110 LEU A C 1
ATOM 884 O O . LEU A 1 110 ? -13.814 -1.040 -4.148 1.00 92.19 110 LEU A O 1
ATOM 888 N N . LEU A 1 111 ? -14.405 -1.256 -2.005 1.00 92.38 111 LEU A N 1
ATOM 889 C CA . LEU A 1 111 ? -13.075 -1.696 -1.563 1.00 92.38 111 LEU A CA 1
ATOM 890 C C . LEU A 1 111 ? -12.690 -3.047 -2.180 1.00 92.38 111 LEU A C 1
ATOM 892 O O . LEU A 1 111 ? -11.575 -3.208 -2.671 1.00 92.38 111 LEU A O 1
ATOM 896 N N . LEU A 1 112 ? -13.613 -4.010 -2.211 1.00 92.56 112 LEU A N 1
ATOM 897 C CA . LEU A 1 112 ? -13.358 -5.327 -2.796 1.00 92.56 112 LEU A CA 1
ATOM 898 C C . LEU A 1 112 ? -13.113 -5.233 -4.307 1.00 92.56 112 LEU A C 1
ATOM 900 O O . LEU A 1 112 ? -12.166 -5.824 -4.822 1.00 92.56 112 LEU A O 1
ATOM 904 N N . SER A 1 113 ? -13.912 -4.438 -5.018 1.00 92.38 113 SER A N 1
ATOM 905 C CA . SER A 1 113 ? -13.689 -4.181 -6.442 1.00 92.38 113 SER A CA 1
ATOM 906 C C . SER A 1 113 ? -12.371 -3.449 -6.697 1.00 92.38 113 SER A C 1
ATOM 908 O O . SER A 1 113 ? -11.708 -3.752 -7.683 1.00 92.38 113 SER A O 1
ATOM 910 N N . ALA A 1 114 ? -11.923 -2.560 -5.801 1.00 91.56 114 ALA A N 1
ATOM 911 C CA . ALA A 1 114 ? -10.610 -1.927 -5.909 1.00 91.56 114 ALA A CA 1
ATOM 912 C C . ALA A 1 114 ? -9.469 -2.955 -5.821 1.00 91.56 114 ALA A C 1
ATOM 914 O O . ALA A 1 114 ? -8.537 -2.885 -6.623 1.00 91.56 114 ALA A O 1
ATOM 915 N N . ILE A 1 115 ? -9.574 -3.949 -4.928 1.00 92.06 115 ILE A N 1
ATOM 916 C CA . ILE A 1 115 ? -8.617 -5.067 -4.848 1.00 92.06 115 ILE A CA 1
ATOM 917 C C . ILE A 1 115 ? -8.593 -5.839 -6.167 1.00 92.06 115 ILE A C 1
ATOM 919 O O . ILE A 1 115 ? -7.527 -6.048 -6.744 1.00 92.06 115 ILE A O 1
ATOM 923 N N . VAL A 1 116 ? -9.765 -6.237 -6.666 1.00 92.19 116 VAL A N 1
ATOM 924 C CA . VAL A 1 116 ? -9.878 -7.016 -7.906 1.00 92.19 116 VAL A CA 1
ATOM 925 C C . VAL A 1 116 ? -9.312 -6.235 -9.091 1.00 92.19 116 VAL A C 1
ATOM 927 O O . VAL A 1 116 ? -8.499 -6.771 -9.837 1.00 92.19 116 VAL A O 1
ATOM 930 N N . LEU A 1 117 ? -9.666 -4.956 -9.238 1.00 90.25 117 LEU A N 1
ATOM 931 C CA . LEU A 1 117 ? -9.137 -4.092 -10.294 1.00 90.25 117 LEU A CA 1
ATOM 932 C C . LEU A 1 117 ? -7.619 -3.929 -10.190 1.00 90.25 117 LEU A C 1
ATOM 934 O O . LEU A 1 117 ? -6.939 -3.973 -11.211 1.00 90.25 117 LEU A O 1
ATOM 938 N N . ARG A 1 118 ? -7.069 -3.785 -8.977 1.00 89.88 118 ARG A N 1
ATOM 939 C CA . ARG A 1 118 ? -5.621 -3.681 -8.759 1.00 89.88 118 ARG A CA 1
ATOM 940 C C . ARG A 1 118 ? -4.898 -4.966 -9.161 1.00 89.88 118 ARG A C 1
ATOM 942 O O . ARG A 1 118 ? -3.894 -4.901 -9.870 1.00 89.88 118 ARG A O 1
ATOM 949 N N . VAL A 1 119 ? -5.418 -6.125 -8.763 1.00 88.56 119 VAL A N 1
ATOM 950 C CA . VAL A 1 119 ? -4.848 -7.432 -9.121 1.00 88.56 119 VAL A CA 1
ATOM 951 C C . VAL A 1 119 ? -4.954 -7.674 -10.628 1.00 88.56 119 VAL A C 1
ATOM 953 O O . VAL A 1 119 ? -3.974 -8.053 -11.257 1.00 88.56 119 VAL A O 1
ATOM 956 N N . LEU A 1 120 ? -6.103 -7.387 -11.242 1.00 88.31 120 LEU A N 1
ATOM 957 C CA . LEU A 1 120 ? -6.280 -7.526 -12.688 1.00 88.31 120 LEU A CA 1
ATOM 958 C C . LEU A 1 120 ? -5.363 -6.582 -13.469 1.00 88.31 120 LEU A C 1
ATOM 960 O O . LEU A 1 120 ? -4.705 -7.026 -14.403 1.00 88.31 120 LEU A O 1
ATOM 964 N N . CYS A 1 121 ? -5.263 -5.312 -13.072 1.00 87.31 121 CYS A N 1
ATOM 965 C CA . CYS A 1 121 ? -4.366 -4.348 -13.711 1.00 87.31 121 CYS A CA 1
ATOM 966 C C . CYS A 1 121 ? -2.916 -4.827 -13.656 1.00 87.31 121 CYS A C 1
ATOM 968 O O . CYS A 1 121 ? -2.241 -4.906 -14.677 1.00 87.31 121 CYS A O 1
ATOM 970 N N . SER A 1 122 ? -2.473 -5.237 -12.470 1.00 86.25 122 SER A N 1
ATOM 971 C CA . SER A 1 122 ? -1.108 -5.701 -12.238 1.00 86.25 122 SER A CA 1
ATOM 972 C C . SER A 1 122 ? -0.801 -7.033 -12.952 1.00 86.25 122 SER A C 1
ATOM 974 O O . SER A 1 122 ? 0.331 -7.256 -13.383 1.00 86.25 122 SER A O 1
ATOM 976 N N . LEU A 1 123 ? -1.792 -7.908 -13.151 1.00 87.00 123 LEU A N 1
ATOM 977 C CA . LEU A 1 123 ? -1.671 -9.106 -13.991 1.00 87.00 123 LEU A CA 1
ATOM 978 C C . LEU A 1 123 ? -1.569 -8.763 -15.480 1.00 87.00 123 LEU A C 1
ATOM 980 O O . LEU A 1 123 ? -0.683 -9.274 -16.163 1.00 87.00 123 LEU A O 1
ATOM 984 N N . VAL A 1 124 ? -2.451 -7.897 -15.983 1.00 86.38 124 VAL A N 1
ATOM 985 C CA . VAL A 1 124 ? -2.471 -7.500 -17.398 1.00 86.38 124 VAL A CA 1
ATOM 986 C C . VAL A 1 124 ? -1.174 -6.784 -17.771 1.00 86.38 124 VAL A C 1
ATOM 988 O O . VAL A 1 124 ? -0.578 -7.118 -18.790 1.00 86.38 124 VAL A O 1
ATOM 991 N N . GLU A 1 125 ? -0.670 -5.883 -16.922 1.00 85.62 125 GLU A N 1
ATOM 992 C CA . GLU A 1 125 ? 0.624 -5.215 -17.123 1.00 85.62 125 GLU A CA 1
ATOM 993 C C . GLU A 1 125 ? 1.780 -6.215 -17.318 1.00 85.62 125 GLU A C 1
ATOM 995 O O . GLU A 1 125 ? 2.660 -5.990 -18.154 1.00 85.62 125 GLU A O 1
ATOM 1000 N N . ARG A 1 126 ? 1.763 -7.338 -16.581 1.00 84.56 126 ARG A N 1
ATOM 1001 C CA . ARG A 1 126 ? 2.786 -8.397 -16.659 1.00 84.56 126 ARG A CA 1
ATOM 1002 C C . ARG A 1 126 ? 2.614 -9.283 -17.888 1.00 84.56 126 ARG A C 1
ATOM 1004 O O . ARG A 1 126 ? 3.597 -9.555 -18.569 1.00 84.56 126 ARG A O 1
ATOM 1011 N N . ILE A 1 127 ? 1.386 -9.696 -18.202 1.00 83.31 127 ILE A N 1
ATOM 1012 C CA . ILE A 1 127 ? 1.087 -10.528 -19.381 1.00 83.31 127 ILE A CA 1
ATOM 1013 C C . ILE A 1 127 ? 1.402 -9.769 -20.677 1.00 83.31 127 ILE A C 1
ATOM 1015 O O . ILE A 1 127 ? 1.945 -10.344 -21.615 1.00 83.31 127 ILE A O 1
ATOM 1019 N N . CYS A 1 128 ? 1.111 -8.468 -20.717 1.00 78.81 128 CYS A N 1
ATOM 1020 C CA . CYS A 1 128 ? 1.387 -7.604 -21.862 1.00 78.81 128 CYS A CA 1
ATOM 1021 C C . CYS A 1 128 ? 2.860 -7.166 -21.966 1.00 78.81 128 CYS A C 1
ATOM 1023 O O . CYS A 1 128 ? 3.199 -6.433 -22.892 1.00 78.81 128 CYS A O 1
ATOM 1025 N N . GLY A 1 129 ? 3.731 -7.563 -21.028 1.00 71.56 129 GLY A N 1
ATOM 1026 C CA . GLY A 1 129 ? 5.148 -7.185 -21.030 1.00 71.56 129 GLY A CA 1
ATOM 1027 C C . GLY A 1 129 ? 5.395 -5.681 -20.861 1.00 71.56 129 GLY A C 1
ATOM 1028 O O . GLY A 1 129 ? 6.472 -5.192 -21.191 1.00 71.56 129 GLY A O 1
ATOM 1029 N N . CYS A 1 130 ? 4.417 -4.927 -20.348 1.00 67.12 130 CYS A N 1
ATOM 1030 C CA . CYS A 1 130 ? 4.504 -3.471 -20.218 1.00 67.12 130 CYS A CA 1
ATOM 1031 C C . CYS A 1 130 ? 5.401 -3.018 -19.049 1.00 67.12 130 CYS A C 1
ATOM 1033 O O . CYS A 1 130 ? 5.619 -1.821 -18.867 1.00 67.12 130 CYS A O 1
ATOM 1035 N N . ILE A 1 131 ? 5.923 -3.950 -18.242 1.00 71.38 131 ILE A N 1
ATOM 1036 C CA . ILE A 1 131 ? 6.690 -3.640 -17.031 1.00 71.38 131 ILE A CA 1
ATOM 1037 C C . ILE A 1 131 ? 8.192 -3.730 -17.287 1.00 71.38 131 ILE A C 1
ATOM 1039 O O . ILE A 1 131 ? 8.735 -4.776 -17.635 1.00 71.38 131 ILE A O 1
ATOM 1043 N N . HIS A 1 132 ? 8.892 -2.637 -16.984 1.00 66.38 132 HIS A N 1
ATOM 1044 C CA . HIS A 1 132 ? 10.334 -2.664 -16.771 1.00 66.38 132 HIS A CA 1
ATOM 1045 C C . HIS A 1 132 ? 10.643 -3.072 -15.329 1.00 66.38 132 HIS A C 1
ATOM 1047 O O . HIS A 1 132 ? 10.489 -2.279 -14.397 1.00 66.38 132 HIS A O 1
ATOM 1053 N N . HIS A 1 133 ? 11.123 -4.300 -15.139 1.00 70.44 133 HIS A N 1
ATOM 1054 C CA . HIS A 1 133 ? 11.559 -4.767 -13.827 1.00 70.44 133 HIS A CA 1
ATOM 1055 C C . HIS A 1 133 ? 12.836 -4.038 -13.392 1.00 70.44 133 HIS A C 1
ATOM 1057 O O . HIS A 1 133 ? 13.920 -4.276 -13.925 1.00 70.44 133 HIS A O 1
ATOM 1063 N N . ARG A 1 134 ? 12.719 -3.153 -12.396 1.00 67.69 134 ARG A N 1
ATOM 1064 C CA . ARG A 1 134 ? 13.872 -2.539 -11.725 1.00 67.69 134 ARG A CA 1
ATOM 1065 C C . ARG A 1 134 ? 14.128 -3.211 -10.375 1.00 67.69 134 ARG A C 1
ATOM 1067 O O . ARG A 1 134 ? 13.177 -3.463 -9.637 1.00 67.69 134 ARG A O 1
ATOM 1074 N N . PRO A 1 135 ? 15.397 -3.462 -10.011 1.00 68.00 135 PRO A N 1
ATOM 1075 C CA . PRO A 1 135 ? 15.726 -4.017 -8.710 1.00 68.00 135 PRO A CA 1
ATOM 1076 C C . PRO A 1 135 ? 15.580 -2.934 -7.633 1.00 68.00 135 PRO A C 1
ATOM 1078 O O . PRO A 1 135 ? 16.467 -2.103 -7.429 1.00 68.00 135 PRO A O 1
ATOM 1081 N N . THR A 1 136 ? 14.442 -2.935 -6.943 1.00 76.88 136 THR A N 1
ATOM 1082 C CA . THR A 1 136 ? 14.145 -2.037 -5.819 1.00 76.88 136 THR A CA 1
ATOM 1083 C C . THR A 1 136 ? 13.665 -2.838 -4.615 1.00 76.88 136 THR A C 1
ATOM 1085 O O . THR A 1 136 ? 12.844 -3.736 -4.765 1.00 76.88 136 THR A O 1
ATOM 1088 N N . LEU A 1 137 ? 14.166 -2.495 -3.423 1.00 74.75 137 LEU A N 1
ATOM 1089 C CA . LEU A 1 137 ? 13.792 -3.139 -2.156 1.00 74.75 137 LEU A CA 1
ATOM 1090 C C . LEU A 1 137 ? 12.350 -2.824 -1.750 1.00 74.75 137 LEU A C 1
ATOM 1092 O O . LEU A 1 137 ? 11.567 -3.721 -1.476 1.00 74.75 137 LEU A O 1
ATOM 1096 N N . LEU A 1 138 ? 12.030 -1.536 -1.714 1.00 80.62 138 LEU A N 1
ATOM 1097 C CA . LEU A 1 138 ? 10.713 -1.000 -1.415 1.00 80.62 138 LEU A CA 1
ATOM 1098 C C . LEU A 1 138 ? 10.522 0.189 -2.349 1.00 80.62 138 LEU A C 1
ATOM 1100 O O . LEU A 1 138 ? 11.425 1.024 -2.481 1.00 80.62 138 LEU A O 1
ATOM 1104 N N . THR A 1 139 ? 9.398 0.238 -3.047 1.00 84.81 139 THR A N 1
ATOM 1105 C CA . THR A 1 139 ? 9.090 1.375 -3.912 1.00 84.81 139 THR A CA 1
ATOM 1106 C C . THR A 1 139 ? 8.756 2.595 -3.057 1.00 84.81 139 THR A C 1
ATOM 1108 O O . THR A 1 139 ? 8.299 2.479 -1.919 1.00 84.81 139 THR A O 1
ATOM 1111 N N . THR A 1 140 ? 8.983 3.792 -3.597 1.00 84.81 140 THR A N 1
ATOM 1112 C CA . THR A 1 140 ? 8.584 5.034 -2.919 1.00 84.81 140 THR A CA 1
ATOM 1113 C C . THR A 1 140 ? 7.080 5.050 -2.655 1.00 84.81 140 THR A C 1
ATOM 1115 O O . THR A 1 140 ? 6.657 5.476 -1.593 1.00 84.81 140 THR A O 1
ATOM 1118 N N . VAL A 1 141 ? 6.277 4.513 -3.573 1.00 86.19 141 VAL A N 1
ATOM 1119 C CA . VAL A 1 141 ? 4.822 4.388 -3.414 1.00 86.19 141 VAL A CA 1
ATOM 1120 C C . VAL A 1 141 ? 4.467 3.542 -2.190 1.00 86.19 141 VAL A C 1
ATOM 1122 O O . VAL A 1 141 ? 3.793 4.042 -1.295 1.00 86.19 141 VAL A O 1
ATOM 1125 N N . GLU A 1 142 ? 4.987 2.312 -2.107 1.00 89.31 142 GLU A N 1
ATOM 1126 C CA . GLU A 1 142 ? 4.747 1.410 -0.970 1.00 89.31 142 GLU A CA 1
ATOM 1127 C C . GLU A 1 142 ? 5.222 2.033 0.346 1.00 89.31 142 GLU A C 1
ATOM 1129 O O . GLU A 1 142 ? 4.510 1.996 1.345 1.00 89.31 142 GLU A O 1
ATOM 1134 N N . PHE A 1 143 ? 6.411 2.647 0.354 1.00 89.31 143 PHE A N 1
ATOM 1135 C CA . PHE A 1 143 ? 6.939 3.305 1.547 1.00 89.31 143 PHE A CA 1
ATOM 1136 C C . PHE A 1 143 ? 6.021 4.429 2.031 1.00 89.31 143 PHE A C 1
ATOM 1138 O O . PHE A 1 143 ? 5.723 4.501 3.221 1.00 89.31 143 PHE A O 1
ATOM 1145 N N . LEU A 1 144 ? 5.555 5.297 1.129 1.00 91.50 144 LEU A N 1
ATOM 1146 C CA . LEU A 1 144 ? 4.699 6.415 1.511 1.00 91.50 144 LEU A CA 1
ATOM 1147 C C . LEU A 1 144 ? 3.305 5.960 1.950 1.00 91.50 144 LEU A C 1
ATOM 1149 O O . LEU A 1 144 ? 2.783 6.520 2.911 1.00 91.50 144 LEU A O 1
ATOM 1153 N N . GLU A 1 145 ? 2.732 4.928 1.331 1.00 91.38 145 GLU A N 1
ATOM 1154 C CA . GLU A 1 145 ? 1.465 4.340 1.788 1.00 91.38 145 GLU A CA 1
ATOM 1155 C C . GLU A 1 145 ? 1.598 3.709 3.185 1.00 91.38 145 GLU A C 1
ATOM 1157 O O . GLU A 1 145 ? 0.743 3.931 4.045 1.00 91.38 145 GLU A O 1
ATOM 1162 N N . LEU A 1 146 ? 2.699 2.995 3.454 1.00 92.50 146 LEU A N 1
ATOM 1163 C CA . LEU A 1 146 ? 3.005 2.432 4.776 1.00 92.50 146 LEU A CA 1
ATOM 1164 C C . LEU A 1 146 ? 3.185 3.525 5.835 1.00 92.50 146 LEU A C 1
ATOM 1166 O O . LEU A 1 146 ? 2.643 3.414 6.935 1.00 92.50 146 LEU A O 1
ATOM 1170 N N . VAL A 1 147 ? 3.910 4.596 5.504 1.00 92.94 147 VAL A N 1
ATOM 1171 C CA . VAL A 1 147 ? 4.089 5.754 6.392 1.00 92.94 147 VAL A CA 1
ATOM 1172 C C . VAL A 1 147 ? 2.750 6.440 6.659 1.00 92.94 147 VAL A C 1
ATOM 1174 O O . VAL A 1 147 ? 2.442 6.724 7.814 1.00 92.94 147 VAL A O 1
ATOM 1177 N N . GLY A 1 148 ? 1.926 6.654 5.631 1.00 91.69 148 GLY A N 1
ATOM 1178 C CA . GLY A 1 148 ? 0.582 7.212 5.779 1.00 91.69 148 GLY A CA 1
ATOM 1179 C C . GLY A 1 148 ? -0.282 6.385 6.733 1.00 91.69 148 GLY A C 1
ATOM 1180 O O . GLY A 1 148 ? -0.878 6.929 7.664 1.00 91.69 148 GLY A O 1
ATOM 1181 N N . PHE A 1 149 ? -0.285 5.061 6.566 1.00 91.88 149 PHE A N 1
ATOM 1182 C CA . PHE A 1 149 ? -1.019 4.148 7.444 1.00 91.88 149 PHE A CA 1
ATOM 1183 C C . PHE A 1 149 ? -0.489 4.172 8.887 1.00 91.88 149 PHE A C 1
ATOM 1185 O O . PHE A 1 149 ? -1.269 4.180 9.842 1.00 91.88 149 PHE A O 1
ATOM 1192 N N . ALA A 1 150 ? 0.833 4.239 9.069 1.00 91.19 150 ALA A N 1
ATOM 1193 C CA . ALA A 1 150 ? 1.444 4.379 10.388 1.00 91.19 150 ALA A CA 1
ATOM 1194 C C . ALA A 1 150 ? 1.033 5.697 11.070 1.00 91.19 150 ALA A C 1
ATOM 1196 O O . ALA A 1 150 ? 0.676 5.683 12.248 1.00 91.19 150 ALA A O 1
ATOM 1197 N N . ILE A 1 151 ? 0.994 6.814 10.335 1.00 91.25 151 ILE A N 1
ATOM 1198 C CA . ILE A 1 151 ? 0.524 8.111 10.851 1.00 91.25 151 ILE A CA 1
ATOM 1199 C C . ILE A 1 151 ? -0.955 8.036 11.258 1.00 91.25 151 ILE A C 1
ATOM 1201 O O . ILE A 1 151 ? -1.334 8.550 12.305 1.00 91.25 151 ILE A O 1
ATOM 1205 N N . ALA A 1 152 ? -1.803 7.348 10.491 1.00 89.56 152 ALA A N 1
ATOM 1206 C CA . ALA A 1 152 ? -3.205 7.156 10.874 1.00 89.56 152 ALA A CA 1
ATOM 1207 C C . ALA A 1 152 ? -3.360 6.369 12.190 1.00 89.56 152 ALA A C 1
ATOM 1209 O O . ALA A 1 152 ? -4.301 6.589 12.952 1.00 89.56 152 ALA A O 1
ATOM 1210 N N . SER A 1 153 ? -2.426 5.459 12.484 1.00 86.12 153 SER A N 1
ATOM 1211 C CA . SER A 1 153 ? -2.438 4.697 13.736 1.00 86.12 153 SER A CA 1
ATOM 1212 C C . SER A 1 153 ? -2.056 5.540 14.955 1.00 86.12 153 SER A C 1
ATOM 1214 O O . SER A 1 153 ? -2.604 5.330 16.036 1.00 86.12 153 SER A O 1
ATOM 1216 N N . THR A 1 154 ? -1.157 6.517 14.797 1.00 85.44 154 THR A N 1
ATOM 1217 C CA . THR A 1 154 ? -0.760 7.402 15.900 1.00 85.44 154 THR A CA 1
ATOM 1218 C C . THR A 1 154 ? -1.837 8.428 16.214 1.00 85.44 154 THR A C 1
ATOM 1220 O O . THR A 1 154 ? -2.019 8.754 17.381 1.00 85.44 154 THR A O 1
ATOM 1223 N N . THR A 1 155 ? -2.587 8.902 15.215 1.00 81.19 155 THR A N 1
ATOM 1224 C CA . THR A 1 155 ? -3.661 9.880 15.434 1.00 81.19 155 THR A CA 1
ATOM 1225 C C . THR A 1 155 ? -4.891 9.275 16.109 1.00 81.19 155 THR A C 1
ATOM 1227 O O . THR A 1 155 ? -5.515 9.950 16.921 1.00 81.19 155 THR A O 1
ATOM 1230 N N . MET A 1 156 ? -5.239 8.019 15.806 1.00 74.62 156 MET A N 1
ATOM 1231 C CA . MET A 1 156 ? -6.467 7.382 16.313 1.00 74.62 156 MET A CA 1
ATOM 1232 C C . MET A 1 156 ? -6.251 6.447 17.513 1.00 74.62 156 MET A C 1
ATOM 1234 O O . MET A 1 156 ? -7.168 6.250 18.304 1.00 74.62 156 MET A O 1
ATOM 1238 N N . LEU A 1 157 ? -5.070 5.835 17.654 1.00 71.38 157 LEU A N 1
ATOM 1239 C CA . LEU A 1 157 ? -4.806 4.744 18.605 1.00 71.38 157 LEU A CA 1
ATOM 1240 C C . LEU A 1 157 ? -3.483 4.962 19.353 1.00 71.38 157 LEU A C 1
ATOM 1242 O O . LEU A 1 157 ? -2.652 4.060 19.407 1.00 71.38 157 LEU A O 1
ATOM 1246 N N . VAL A 1 158 ? -3.273 6.144 19.947 1.00 74.38 158 VAL A N 1
ATOM 1247 C CA . VAL A 1 158 ? -2.002 6.534 20.599 1.00 74.38 158 VAL A CA 1
ATOM 1248 C C . VAL A 1 158 ? -1.442 5.427 21.507 1.00 74.38 158 VAL A C 1
ATOM 1250 O O . VAL A 1 158 ? -0.280 5.054 21.359 1.00 74.38 158 VAL A O 1
ATOM 1253 N N . GLU A 1 159 ? -2.272 4.815 22.359 1.00 72.88 159 GLU A N 1
ATOM 1254 C CA . GLU A 1 159 ? -1.849 3.758 23.296 1.00 72.88 159 GLU A CA 1
ATOM 1255 C C . GLU A 1 159 ? -1.425 2.437 22.630 1.00 72.88 159 GLU A C 1
ATOM 1257 O O . GLU A 1 159 ? -0.609 1.695 23.178 1.00 72.88 159 GLU A O 1
ATOM 1262 N N . LYS A 1 160 ? -1.982 2.109 21.457 1.00 78.88 160 LYS A N 1
ATOM 1263 C CA . LYS A 1 160 ? -1.723 0.850 20.725 1.00 78.88 160 LYS A CA 1
ATOM 1264 C C . LYS A 1 160 ? -0.915 1.056 19.441 1.00 78.88 160 LYS A C 1
ATOM 1266 O O . LYS A 1 160 ? -0.585 0.087 18.754 1.00 78.88 160 LYS A O 1
ATOM 1271 N N . SER A 1 161 ? -0.555 2.303 19.145 1.00 81.06 161 SER A N 1
ATOM 1272 C CA . SER A 1 161 ? 0.112 2.741 17.919 1.00 81.06 161 SER A CA 1
ATOM 1273 C C . SER A 1 161 ? 1.431 2.008 17.691 1.00 81.06 161 SER A C 1
ATOM 1275 O O . SER A 1 161 ? 1.681 1.534 16.589 1.00 81.06 161 SER A O 1
ATOM 1277 N N . MET A 1 162 ? 2.218 1.781 18.747 1.00 84.19 162 MET A N 1
ATOM 1278 C CA . MET A 1 162 ? 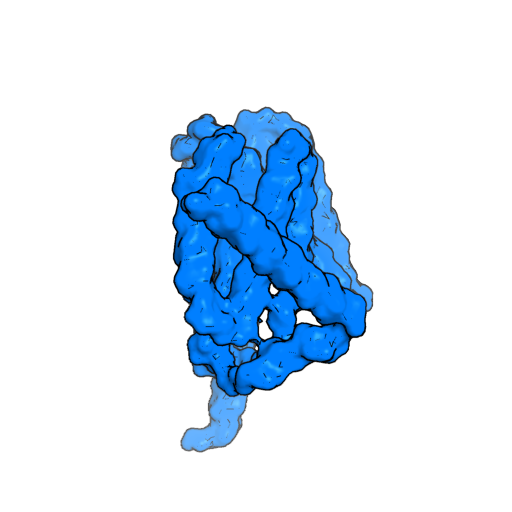3.480 1.036 18.668 1.00 84.19 162 MET A CA 1
ATOM 1279 C C . MET A 1 162 ? 3.306 -0.381 18.114 1.00 84.19 162 MET A C 1
ATOM 1281 O O . MET A 1 162 ? 4.135 -0.838 17.331 1.00 84.19 162 MET A O 1
ATOM 1285 N N . SER A 1 163 ? 2.216 -1.070 18.468 1.00 85.50 163 SER A N 1
ATOM 1286 C CA . SER A 1 163 ? 1.943 -2.412 17.939 1.00 85.50 163 SER A CA 1
ATOM 1287 C C . SER A 1 163 ? 1.628 -2.354 16.447 1.00 85.50 163 SER A C 1
ATOM 1289 O O . SER A 1 163 ? 2.146 -3.154 15.672 1.00 85.50 163 SER A O 1
ATOM 1291 N N . ILE A 1 164 ? 0.817 -1.383 16.023 1.00 86.44 164 ILE A N 1
ATOM 1292 C CA . ILE A 1 164 ? 0.456 -1.206 14.612 1.00 86.44 164 ILE A CA 1
ATOM 1293 C C . ILE A 1 164 ? 1.676 -0.788 13.786 1.00 86.44 164 ILE A C 1
ATOM 1295 O O . ILE A 1 164 ? 1.878 -1.316 12.698 1.00 86.44 164 ILE A O 1
ATOM 1299 N N . ILE A 1 165 ? 2.531 0.091 14.310 1.00 87.88 165 ILE A N 1
ATOM 1300 C CA . ILE A 1 165 ? 3.798 0.464 13.671 1.00 87.88 165 ILE A CA 1
ATOM 1301 C C . ILE A 1 165 ? 4.683 -0.775 13.491 1.00 87.88 165 ILE A C 1
ATOM 1303 O O . ILE A 1 165 ? 5.236 -0.972 12.412 1.00 87.88 165 ILE A O 1
ATOM 1307 N N . LEU A 1 166 ? 4.777 -1.650 14.498 1.00 87.56 166 LEU A N 1
ATOM 1308 C CA . LEU A 1 166 ? 5.499 -2.921 14.370 1.00 87.56 166 LEU A CA 1
ATOM 1309 C C . LEU A 1 166 ? 4.890 -3.829 13.291 1.00 87.56 166 LEU A C 1
ATOM 1311 O O . LEU A 1 166 ? 5.638 -4.428 12.522 1.00 87.56 166 LEU A O 1
ATOM 1315 N N . LEU A 1 167 ? 3.559 -3.894 13.180 1.00 89.19 167 LEU A N 1
ATOM 1316 C CA . LEU A 1 167 ? 2.885 -4.636 12.109 1.00 89.19 167 LEU A CA 1
ATOM 1317 C C . LEU A 1 167 ? 3.205 -4.058 10.722 1.00 89.19 167 LEU A C 1
ATOM 1319 O O . LEU A 1 167 ? 3.493 -4.812 9.796 1.00 89.19 167 LEU A O 1
ATOM 1323 N N . VAL A 1 168 ? 3.189 -2.731 10.578 1.00 91.12 168 VAL A N 1
ATOM 1324 C CA . VAL A 1 168 ? 3.543 -2.026 9.334 1.00 91.12 168 VAL A CA 1
ATOM 1325 C C . VAL A 1 168 ? 5.003 -2.282 8.962 1.00 91.12 168 VAL A C 1
ATOM 1327 O O . VAL A 1 168 ? 5.309 -2.557 7.804 1.00 91.12 168 VAL A O 1
ATOM 1330 N N . MET A 1 169 ? 5.907 -2.258 9.943 1.00 88.25 169 MET A N 1
ATOM 1331 C CA . MET A 1 169 ? 7.317 -2.593 9.743 1.00 88.25 169 MET A CA 1
ATOM 1332 C C . MET A 1 169 ? 7.496 -4.054 9.319 1.00 88.25 169 MET A C 1
ATOM 1334 O O . MET A 1 169 ? 8.255 -4.331 8.392 1.00 88.25 169 MET A O 1
ATOM 1338 N N . ALA A 1 170 ? 6.774 -4.986 9.944 1.00 89.50 170 ALA A N 1
ATOM 1339 C CA . ALA A 1 170 ? 6.782 -6.392 9.554 1.00 89.50 170 ALA A CA 1
ATOM 1340 C C . ALA A 1 170 ? 6.255 -6.589 8.122 1.00 89.50 170 ALA A C 1
ATOM 1342 O O . ALA A 1 170 ? 6.862 -7.328 7.347 1.00 89.50 170 ALA A O 1
ATOM 1343 N N . LEU A 1 171 ? 5.199 -5.868 7.730 1.00 90.12 171 LEU A N 1
ATOM 1344 C CA . LEU A 1 171 ? 4.698 -5.865 6.355 1.00 90.12 171 LEU A CA 1
ATOM 1345 C C . LEU A 1 171 ? 5.736 -5.313 5.367 1.00 90.12 171 LEU A C 1
ATOM 1347 O O . LEU A 1 171 ? 5.936 -5.894 4.304 1.00 90.12 171 LEU A O 1
ATOM 1351 N N . ALA A 1 172 ? 6.432 -4.228 5.715 1.00 90.44 172 ALA A N 1
ATOM 1352 C CA . ALA A 1 172 ? 7.486 -3.664 4.874 1.00 90.44 172 ALA A CA 1
ATOM 1353 C C . ALA A 1 172 ? 8.623 -4.674 4.642 1.00 90.44 172 ALA A C 1
ATOM 1355 O O . ALA A 1 172 ? 9.096 -4.838 3.517 1.00 90.44 172 ALA A O 1
ATOM 1356 N N . MET A 1 173 ? 9.031 -5.388 5.696 1.00 88.69 173 MET A N 1
ATOM 1357 C CA . MET A 1 173 ? 10.029 -6.458 5.604 1.00 88.69 173 MET A CA 1
ATOM 1358 C C . MET A 1 173 ? 9.532 -7.620 4.742 1.00 88.69 173 MET A C 1
ATOM 1360 O O . MET A 1 173 ? 10.300 -8.164 3.955 1.00 88.69 173 MET A O 1
ATOM 1364 N N . LEU A 1 174 ? 8.246 -7.956 4.826 1.00 89.31 174 LEU A N 1
ATOM 1365 C CA . LEU A 1 174 ? 7.637 -8.995 4.005 1.00 89.31 174 LEU A CA 1
ATOM 1366 C C . LEU A 1 174 ? 7.593 -8.627 2.515 1.00 89.31 174 LEU A C 1
ATOM 1368 O O . LEU A 1 174 ? 7.870 -9.466 1.660 1.00 89.31 174 LEU A O 1
ATOM 1372 N N . ILE A 1 175 ? 7.299 -7.366 2.189 1.00 89.25 175 ILE A N 1
ATOM 1373 C CA . ILE A 1 175 ? 7.366 -6.861 0.810 1.00 89.25 175 ILE A CA 1
ATOM 1374 C C . ILE A 1 175 ? 8.798 -6.980 0.273 1.00 89.25 175 ILE A C 1
ATOM 1376 O O . ILE A 1 175 ? 9.002 -7.444 -0.850 1.00 89.25 175 ILE A O 1
ATOM 1380 N N . ILE A 1 176 ? 9.797 -6.621 1.087 1.00 87.56 176 ILE A N 1
ATOM 1381 C CA . ILE A 1 176 ? 11.212 -6.779 0.730 1.00 87.56 176 ILE A CA 1
ATOM 1382 C C . ILE A 1 176 ? 11.553 -8.260 0.488 1.00 87.56 176 ILE A C 1
ATOM 1384 O O . ILE A 1 176 ? 12.210 -8.575 -0.506 1.00 87.56 176 ILE A O 1
ATOM 1388 N N . ASP A 1 177 ? 11.086 -9.164 1.353 1.00 86.69 177 ASP A N 1
ATOM 1389 C CA . ASP A 1 177 ? 11.309 -10.615 1.252 1.00 86.69 177 ASP A CA 1
ATOM 1390 C C . ASP A 1 177 ? 10.726 -11.193 -0.054 1.00 86.69 177 ASP A C 1
ATOM 1392 O O . ASP A 1 177 ? 11.402 -11.934 -0.778 1.00 86.69 177 ASP A O 1
ATOM 1396 N N . LEU A 1 178 ? 9.511 -10.764 -0.422 1.00 85.88 178 LEU A N 1
ATOM 1397 C CA . LEU A 1 178 ? 8.866 -11.115 -1.692 1.00 85.88 178 LEU A CA 1
ATOM 1398 C C . LEU A 1 178 ? 9.671 -10.611 -2.901 1.00 85.88 178 LEU A C 1
ATOM 1400 O O . LEU A 1 178 ? 9.932 -11.377 -3.831 1.00 85.88 178 LEU A O 1
ATOM 1404 N N . ARG A 1 179 ? 10.140 -9.355 -2.887 1.00 85.31 179 ARG A N 1
ATOM 1405 C CA . ARG A 1 179 ? 10.929 -8.781 -3.998 1.00 85.31 179 ARG A CA 1
ATOM 1406 C C . ARG A 1 179 ? 12.303 -9.434 -4.152 1.00 85.31 179 ARG A C 1
ATOM 1408 O O . ARG A 1 179 ? 12.799 -9.578 -5.272 1.00 85.31 179 ARG A O 1
ATOM 1415 N N . MET A 1 180 ? 12.890 -9.895 -3.050 1.00 81.94 180 MET A N 1
ATOM 1416 C CA . MET A 1 180 ? 14.136 -10.664 -3.055 1.00 81.94 180 MET A CA 1
ATOM 1417 C C . MET A 1 180 ? 13.966 -12.106 -3.538 1.00 81.94 180 MET A C 1
ATOM 1419 O O . MET A 1 180 ? 14.972 -12.764 -3.809 1.00 81.94 180 MET A O 1
ATOM 1423 N N . LYS A 1 181 ? 12.720 -12.584 -3.696 1.00 82.00 181 LYS A N 1
ATOM 1424 C CA . LYS A 1 181 ? 12.391 -13.979 -4.026 1.00 82.00 181 LYS A CA 1
ATOM 1425 C C . LYS A 1 181 ? 13.106 -14.946 -3.083 1.00 82.00 181 LYS A C 1
ATOM 1427 O O . LYS A 1 181 ? 13.715 -15.931 -3.498 1.00 82.00 181 LYS A O 1
ATOM 1432 N N . SER A 1 182 ? 13.047 -14.625 -1.795 1.00 78.81 182 SER A N 1
ATOM 1433 C CA . SER A 1 182 ? 13.492 -15.536 -0.751 1.00 78.81 182 SER A CA 1
ATOM 1434 C C . SER A 1 182 ? 12.694 -16.837 -0.828 1.00 78.81 182 SER A C 1
ATOM 1436 O O . SER A 1 182 ? 11.490 -16.825 -1.094 1.00 78.81 182 SER A O 1
ATOM 1438 N N . PHE A 1 183 ? 13.358 -17.971 -0.597 1.00 77.00 183 PHE A N 1
ATOM 1439 C CA . PHE A 1 183 ? 12.744 -19.301 -0.683 1.00 77.00 183 PHE A CA 1
ATOM 1440 C C . PHE A 1 183 ? 11.516 -19.443 0.234 1.00 77.00 183 PHE A C 1
ATOM 1442 O O . PHE A 1 183 ? 10.553 -20.126 -0.106 1.00 77.00 183 PHE A O 1
ATOM 1449 N N . LEU A 1 184 ? 11.528 -18.748 1.375 1.00 81.75 184 LEU A N 1
ATOM 1450 C CA . LEU A 1 184 ? 10.471 -18.788 2.385 1.00 81.75 184 LEU A CA 1
ATOM 1451 C C . LEU A 1 184 ? 9.445 -17.651 2.257 1.00 81.75 184 LEU A C 1
ATOM 1453 O O . LEU A 1 184 ? 8.557 -17.562 3.098 1.00 81.75 184 LEU A O 1
ATOM 1457 N N . ALA A 1 185 ? 9.499 -16.818 1.212 1.00 84.62 185 ALA A N 1
ATOM 1458 C CA . ALA A 1 185 ? 8.655 -15.623 1.126 1.00 84.62 185 ALA A CA 1
ATOM 1459 C C . ALA A 1 185 ? 7.145 -15.930 1.066 1.00 84.62 185 ALA A C 1
ATOM 1461 O O . ALA A 1 185 ? 6.348 -15.265 1.725 1.00 84.62 185 ALA A O 1
ATOM 1462 N N . ILE A 1 186 ? 6.735 -16.961 0.315 1.00 87.31 186 ILE A N 1
ATOM 1463 C CA . ILE A 1 186 ? 5.317 -17.354 0.203 1.00 87.31 186 ILE A CA 1
ATOM 1464 C C . ILE A 1 186 ? 4.804 -17.967 1.522 1.00 87.31 186 ILE A C 1
ATOM 1466 O O . ILE A 1 186 ? 3.769 -17.511 2.014 1.00 87.31 186 ILE A O 1
ATOM 1470 N N . PRO A 1 187 ? 5.508 -18.937 2.148 1.00 88.56 187 PRO A N 1
ATOM 1471 C CA . PRO A 1 187 ? 5.165 -19.388 3.495 1.00 88.56 187 PRO A CA 1
ATOM 1472 C C . PRO A 1 187 ? 5.124 -18.252 4.525 1.00 88.56 187 PRO A C 1
ATOM 1474 O O . PRO A 1 187 ? 4.174 -18.178 5.301 1.00 88.56 187 PRO A O 1
ATOM 1477 N N . ASN A 1 188 ? 6.098 -17.333 4.504 1.00 88.56 188 ASN A N 1
ATOM 1478 C CA . ASN A 1 188 ? 6.143 -16.177 5.404 1.00 88.56 188 ASN A CA 1
ATOM 1479 C C . ASN A 1 188 ? 4.915 -15.280 5.238 1.00 88.56 188 ASN A C 1
ATOM 1481 O O . ASN A 1 188 ? 4.354 -14.837 6.235 1.00 88.56 188 ASN A O 1
ATOM 1485 N N . LEU A 1 189 ? 4.458 -15.051 4.004 1.00 89.12 189 LEU A N 1
ATOM 1486 C CA . LEU A 1 189 ? 3.229 -14.306 3.728 1.00 89.12 189 LEU A CA 1
ATOM 1487 C C . LEU A 1 189 ? 1.994 -14.993 4.317 1.00 89.12 189 LEU A C 1
ATOM 1489 O O . LEU A 1 189 ? 1.182 -14.331 4.966 1.00 89.12 189 LEU A O 1
ATOM 1493 N N . ALA A 1 190 ? 1.865 -16.308 4.137 1.00 89.81 190 ALA A N 1
ATOM 1494 C CA . ALA A 1 190 ? 0.748 -17.067 4.695 1.00 89.81 190 ALA A CA 1
ATOM 1495 C C . ALA A 1 190 ? 0.750 -17.032 6.233 1.00 89.81 190 ALA A C 1
ATOM 1497 O O . ALA A 1 190 ? -0.281 -16.763 6.852 1.00 89.81 190 ALA A O 1
ATOM 1498 N N . ILE A 1 191 ? 1.918 -17.239 6.850 1.00 89.25 191 ILE A N 1
ATOM 1499 C CA . ILE A 1 191 ? 2.098 -17.192 8.306 1.00 89.25 191 ILE A CA 1
ATOM 1500 C C . ILE A 1 191 ? 1.810 -15.787 8.837 1.00 89.25 191 ILE A C 1
ATOM 1502 O O . ILE A 1 191 ? 1.071 -15.643 9.808 1.00 89.25 191 ILE A O 1
ATOM 1506 N N . PHE A 1 192 ? 2.335 -14.746 8.190 1.00 91.06 192 PHE A N 1
ATOM 1507 C CA . PHE A 1 192 ? 2.074 -13.360 8.562 1.00 91.06 192 PHE A CA 1
ATOM 1508 C C . PHE A 1 192 ? 0.576 -13.042 8.513 1.00 91.06 192 PHE A C 1
ATOM 1510 O O . PHE A 1 192 ? 0.043 -12.492 9.473 1.00 91.06 192 PHE A O 1
ATOM 1517 N N . GLY A 1 193 ? -0.125 -13.446 7.448 1.00 87.06 193 GLY A N 1
ATOM 1518 C CA . GLY A 1 193 ? -1.574 -13.270 7.334 1.00 87.06 193 GLY A CA 1
ATOM 1519 C C . GLY A 1 193 ? -2.354 -14.006 8.429 1.00 87.06 193 GLY A C 1
ATOM 1520 O O . GLY A 1 193 ? -3.269 -13.435 9.030 1.00 87.06 193 GLY A O 1
ATOM 1521 N N . ALA A 1 194 ? -1.967 -15.245 8.743 1.00 87.31 194 ALA A N 1
ATOM 1522 C CA . ALA A 1 194 ? -2.582 -16.034 9.810 1.00 87.31 194 ALA A CA 1
ATOM 1523 C C . ALA A 1 194 ? -2.350 -15.409 11.195 1.00 87.31 194 ALA A C 1
ATOM 1525 O O . ALA A 1 194 ? -3.296 -15.239 11.960 1.00 87.31 194 ALA A O 1
ATOM 1526 N N . ILE A 1 195 ? -1.117 -15.001 11.509 1.00 88.12 195 ILE A N 1
ATOM 1527 C CA . ILE A 1 195 ? -0.782 -14.351 12.783 1.00 88.12 195 ILE A CA 1
ATOM 1528 C C . ILE A 1 195 ? -1.493 -13.001 12.898 1.00 88.12 195 ILE A C 1
ATOM 1530 O O . ILE A 1 195 ? -2.079 -12.709 13.942 1.00 88.12 195 ILE A O 1
ATOM 1534 N N . ALA A 1 196 ? -1.485 -12.190 11.837 1.00 86.12 196 ALA A N 1
ATOM 1535 C CA . ALA A 1 196 ? -2.143 -10.890 11.832 1.00 86.12 196 ALA A CA 1
ATOM 1536 C C . ALA A 1 196 ? -3.650 -11.031 12.111 1.00 86.12 196 ALA A C 1
ATOM 1538 O O . ALA A 1 196 ? -4.186 -10.359 12.991 1.00 86.12 196 ALA A O 1
ATOM 1539 N N . SER A 1 197 ? -4.327 -11.944 11.409 1.00 83.50 197 SER A N 1
ATOM 1540 C CA . SER A 1 197 ? -5.779 -12.131 11.517 1.00 83.50 197 SER A CA 1
ATOM 1541 C C . SER A 1 197 ? -6.230 -12.859 12.789 1.00 83.50 197 SER A C 1
ATOM 1543 O O . SER A 1 197 ? -7.184 -12.414 13.423 1.00 83.50 197 SER A O 1
ATOM 1545 N N . LEU A 1 198 ? -5.566 -13.954 13.178 1.00 83.81 198 LEU A N 1
ATOM 1546 C CA . LEU A 1 198 ? -6.020 -14.828 14.268 1.00 83.81 198 LEU A CA 1
ATOM 1547 C C . LEU A 1 198 ? -5.491 -14.421 15.644 1.00 83.81 198 LEU A C 1
ATOM 1549 O O . LEU A 1 198 ? -6.140 -14.698 16.650 1.00 83.81 198 LEU A O 1
ATOM 1553 N N . LEU A 1 199 ? -4.316 -13.792 15.707 1.00 81.75 199 LEU A N 1
ATOM 1554 C CA . LEU A 1 199 ? -3.644 -13.502 16.976 1.00 81.75 199 LEU A CA 1
ATOM 1555 C C . LEU A 1 199 ? -3.527 -12.002 17.223 1.00 81.75 199 LEU A C 1
ATOM 1557 O O . LEU A 1 199 ? -3.924 -11.524 18.282 1.00 81.75 199 LEU A O 1
ATOM 1561 N N . PHE A 1 200 ? -3.017 -11.247 16.251 1.00 84.62 200 PHE A N 1
ATOM 1562 C CA . PHE A 1 200 ? -2.658 -9.846 16.447 1.00 84.62 200 PHE A CA 1
ATOM 1563 C C . PHE A 1 200 ? -3.887 -8.953 16.682 1.00 84.62 200 PHE A C 1
ATOM 1565 O O . PHE A 1 200 ? -4.007 -8.356 17.753 1.00 84.62 200 PHE A O 1
ATOM 1572 N N . PHE A 1 201 ? -4.832 -8.889 15.734 1.00 82.31 201 PHE A N 1
ATOM 1573 C CA . PHE A 1 201 ? -6.025 -8.042 15.890 1.00 82.31 201 PHE A CA 1
ATOM 1574 C C . PHE A 1 201 ? -6.937 -8.462 17.054 1.00 82.31 201 PHE A C 1
ATOM 1576 O O . PHE A 1 201 ? -7.353 -7.577 17.809 1.00 82.31 201 PHE A O 1
ATOM 1583 N N . PRO A 1 202 ? -7.211 -9.765 17.277 1.00 81.19 202 PRO A N 1
ATOM 1584 C CA . PRO A 1 202 ? -7.995 -10.201 18.431 1.00 81.19 202 PRO A CA 1
ATOM 1585 C C . PRO A 1 202 ? -7.332 -9.871 19.775 1.00 81.19 202 PRO A C 1
ATOM 1587 O O . PRO A 1 202 ? -8.014 -9.418 20.695 1.00 81.19 202 PRO A O 1
ATOM 1590 N N . SER A 1 203 ? -6.007 -10.028 19.886 1.00 80.00 203 SER A N 1
ATOM 1591 C CA . SER A 1 203 ? -5.254 -9.710 21.110 1.00 80.00 203 SER A CA 1
ATOM 1592 C C . SER A 1 203 ? -5.268 -8.212 21.429 1.00 80.00 203 SER A C 1
ATOM 1594 O O . SER A 1 203 ? -5.425 -7.810 22.582 1.00 80.00 203 SER A O 1
ATOM 1596 N N . LEU A 1 204 ? -5.186 -7.366 20.398 1.00 77.31 204 LEU A N 1
ATOM 1597 C CA . LEU A 1 204 ? -5.226 -5.912 20.548 1.00 77.31 204 LEU A CA 1
ATOM 1598 C C . LEU A 1 204 ? -6.623 -5.361 20.876 1.00 77.31 204 LEU A C 1
ATOM 1600 O O . LEU A 1 204 ? -6.717 -4.214 21.310 1.00 77.31 204 LEU A O 1
ATOM 1604 N N . ARG A 1 205 ? -7.691 -6.160 20.703 1.00 75.94 205 ARG A N 1
ATOM 1605 C CA . ARG A 1 205 ? -9.102 -5.775 20.919 1.00 75.94 205 ARG A CA 1
ATOM 1606 C C . ARG A 1 205 ? -9.501 -4.472 20.206 1.00 75.94 205 ARG A C 1
ATOM 1608 O O . ARG A 1 205 ? -10.358 -3.735 20.689 1.00 75.94 205 ARG A O 1
ATOM 1615 N N . ILE A 1 206 ? -8.887 -4.180 19.057 1.00 73.44 206 ILE A N 1
ATOM 1616 C CA . ILE A 1 206 ? -9.174 -2.968 18.276 1.00 73.44 206 ILE A CA 1
ATOM 1617 C C . ILE A 1 206 ? -10.339 -3.260 17.322 1.00 73.44 206 ILE A C 1
ATOM 1619 O O . ILE A 1 206 ? -10.251 -4.223 16.551 1.00 73.44 206 ILE A O 1
ATOM 1623 N N . PRO A 1 207 ? -11.403 -2.435 17.306 1.00 74.75 207 PRO A N 1
ATOM 1624 C CA . PRO A 1 207 ? -12.444 -2.536 16.294 1.00 74.75 207 PRO A CA 1
ATOM 1625 C C . PRO A 1 207 ? -11.863 -2.089 14.945 1.00 74.75 207 PRO A C 1
ATOM 1627 O O . PRO A 1 207 ? -11.825 -0.909 14.619 1.00 74.75 207 PRO A O 1
ATOM 1630 N N . THR A 1 208 ? -11.361 -3.040 14.158 1.00 80.12 208 THR A N 1
ATOM 1631 C CA . THR A 1 208 ? -10.811 -2.781 12.819 1.00 80.12 208 THR A CA 1
ATOM 1632 C C . THR A 1 208 ? -11.830 -3.128 11.741 1.00 80.12 208 THR A C 1
ATOM 1634 O O . THR A 1 208 ? -12.636 -4.045 11.910 1.00 80.12 208 THR A O 1
ATOM 1637 N N . ASN A 1 209 ? -11.840 -2.384 10.631 1.00 86.00 209 ASN A N 1
ATOM 1638 C CA . ASN A 1 209 ? -12.617 -2.743 9.446 1.00 86.00 209 ASN A CA 1
ATOM 1639 C C . ASN A 1 209 ? -11.819 -3.758 8.605 1.00 86.00 209 ASN A C 1
ATOM 1641 O O . ASN A 1 209 ? -10.841 -3.363 7.961 1.00 86.00 209 ASN A O 1
ATOM 1645 N N . PRO A 1 210 ? -12.232 -5.039 8.559 1.00 85.94 210 PRO A N 1
ATOM 1646 C CA . PRO A 1 210 ? -11.473 -6.078 7.870 1.00 85.94 210 PRO A CA 1
ATOM 1647 C C . PRO A 1 210 ? -11.385 -5.841 6.359 1.00 85.94 210 PRO A C 1
ATOM 1649 O O . PRO A 1 210 ? -10.394 -6.230 5.753 1.00 85.94 210 PRO A O 1
ATOM 1652 N N . PHE A 1 211 ? -12.367 -5.172 5.744 1.00 87.38 211 PHE A N 1
ATOM 1653 C CA . PHE A 1 211 ? -12.364 -4.907 4.301 1.00 87.38 211 PHE A CA 1
ATOM 1654 C C . PHE A 1 211 ? -11.363 -3.817 3.919 1.00 87.38 211 PHE A C 1
ATOM 1656 O O . PHE A 1 211 ? -10.619 -3.978 2.956 1.00 87.38 211 PHE A O 1
ATOM 1663 N N . ALA A 1 212 ? -11.303 -2.728 4.691 1.00 89.31 212 ALA A N 1
ATOM 1664 C CA . ALA A 1 212 ? -10.319 -1.666 4.475 1.00 89.31 212 ALA A CA 1
ATOM 1665 C C . ALA A 1 212 ? -8.895 -2.183 4.716 1.00 89.31 212 ALA A C 1
ATOM 1667 O O . ALA A 1 212 ? -7.984 -1.905 3.938 1.00 89.31 212 ALA A O 1
ATOM 1668 N N . LEU A 1 213 ? -8.733 -3.007 5.754 1.00 89.44 213 LEU A N 1
ATOM 1669 C CA . LEU A 1 213 ? -7.476 -3.667 6.063 1.00 89.44 213 LEU A CA 1
ATOM 1670 C C . LEU A 1 213 ? -7.044 -4.620 4.943 1.00 89.44 213 LEU A C 1
ATOM 1672 O O . LEU A 1 213 ? -5.935 -4.502 4.428 1.00 89.44 213 LEU A O 1
ATOM 1676 N N . ALA A 1 214 ? -7.930 -5.523 4.518 1.00 90.25 214 ALA A N 1
ATOM 1677 C CA . ALA A 1 214 ? -7.668 -6.430 3.407 1.00 90.25 214 ALA A CA 1
ATOM 1678 C C . ALA A 1 214 ? -7.341 -5.661 2.121 1.00 90.25 214 ALA A C 1
ATOM 1680 O O . ALA A 1 214 ? -6.435 -6.066 1.397 1.00 90.25 214 ALA A O 1
ATOM 1681 N N . CYS A 1 215 ? -8.015 -4.535 1.866 1.00 91.12 215 CYS A N 1
ATOM 1682 C CA . CYS A 1 215 ? -7.714 -3.661 0.737 1.00 91.12 215 CYS A CA 1
ATOM 1683 C C . CYS A 1 215 ? -6.293 -3.101 0.811 1.00 91.12 215 CYS A C 1
ATOM 1685 O O . CYS A 1 215 ? -5.556 -3.206 -0.165 1.00 91.12 215 CYS A O 1
ATOM 1687 N N . PHE A 1 216 ? -5.881 -2.569 1.964 1.00 91.00 216 PHE A N 1
ATOM 1688 C CA . PHE A 1 216 ? -4.533 -2.035 2.161 1.00 91.00 216 PHE A CA 1
ATOM 1689 C C . PHE A 1 216 ? -3.455 -3.104 1.934 1.00 91.00 216 PHE A C 1
ATOM 1691 O O . PHE A 1 216 ? -2.563 -2.922 1.106 1.00 91.00 216 PHE A O 1
ATOM 1698 N N . PHE A 1 217 ? -3.576 -4.254 2.606 1.00 90.81 217 PHE A N 1
ATOM 1699 C CA . PHE A 1 217 ? -2.623 -5.356 2.456 1.00 90.81 217 PHE A CA 1
ATOM 1700 C C . PHE A 1 217 ? -2.590 -5.894 1.025 1.00 90.81 217 PHE A C 1
ATOM 1702 O O . PHE A 1 217 ? -1.512 -6.070 0.462 1.00 90.81 217 PHE A O 1
ATOM 1709 N N . SER A 1 218 ? -3.754 -6.126 0.415 1.00 89.75 218 SER A N 1
ATOM 1710 C CA . SER A 1 218 ? -3.821 -6.693 -0.933 1.00 89.75 218 SER A CA 1
ATOM 1711 C C . SER A 1 218 ? -3.219 -5.742 -1.957 1.00 89.75 218 SER A C 1
ATOM 1713 O O . SER A 1 218 ? -2.404 -6.180 -2.762 1.00 89.75 218 SER A O 1
ATOM 1715 N N . CYS A 1 219 ? -3.541 -4.445 -1.911 1.00 88.94 219 CYS A N 1
ATOM 1716 C CA . CYS A 1 219 ? -2.990 -3.465 -2.848 1.00 88.94 219 CYS A CA 1
ATOM 1717 C C . CYS A 1 219 ? -1.458 -3.382 -2.781 1.00 88.94 219 CYS A C 1
ATOM 1719 O O . CYS A 1 219 ? -0.819 -3.306 -3.830 1.00 88.94 219 CYS A O 1
ATOM 1721 N N . LEU A 1 220 ? -0.881 -3.466 -1.577 1.00 88.75 220 LEU A N 1
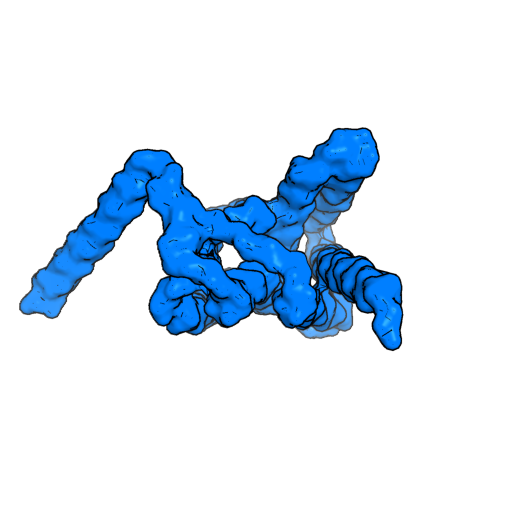ATOM 1722 C CA . LEU A 1 220 ? 0.569 -3.454 -1.364 1.00 88.75 220 LEU A CA 1
ATOM 1723 C C . LEU A 1 220 ? 1.254 -4.769 -1.761 1.00 88.75 220 LEU A C 1
ATOM 1725 O O . LEU A 1 220 ? 2.363 -4.750 -2.283 1.00 88.75 220 LEU A O 1
ATOM 1729 N N . ILE A 1 221 ? 0.616 -5.917 -1.512 1.00 89.69 221 ILE A N 1
ATOM 1730 C CA . ILE A 1 221 ? 1.215 -7.241 -1.746 1.00 89.69 221 ILE A CA 1
ATOM 1731 C C . ILE A 1 221 ? 1.033 -7.708 -3.199 1.00 89.69 221 ILE A C 1
ATOM 1733 O O . ILE A 1 221 ? 1.843 -8.495 -3.684 1.00 89.69 221 ILE A O 1
ATOM 1737 N N . SER A 1 222 ? 0.014 -7.217 -3.915 1.00 86.81 222 SER A N 1
ATOM 1738 C CA . SER A 1 222 ? -0.320 -7.647 -5.286 1.00 86.81 222 SER A CA 1
ATOM 1739 C C . SER A 1 222 ? 0.891 -7.621 -6.220 1.00 86.81 222 SER A C 1
ATOM 1741 O O . SER A 1 222 ? 1.221 -8.623 -6.849 1.00 86.81 222 SER A O 1
ATOM 1743 N N . ASP A 1 223 ? 1.589 -6.488 -6.274 1.00 87.12 223 ASP A N 1
ATOM 1744 C CA . ASP A 1 223 ? 2.742 -6.317 -7.152 1.00 87.12 223 ASP A CA 1
ATOM 1745 C C . ASP A 1 223 ? 3.945 -7.193 -6.776 1.00 87.12 223 ASP A C 1
ATOM 1747 O O . ASP A 1 223 ? 4.400 -7.965 -7.626 1.00 87.12 223 ASP A O 1
ATOM 1751 N N . PRO A 1 224 ? 4.472 -7.143 -5.538 1.00 86.38 224 PRO A N 1
ATOM 1752 C CA . PRO A 1 224 ? 5.612 -7.974 -5.168 1.00 86.38 224 PRO A CA 1
ATOM 1753 C C . PRO A 1 224 ? 5.295 -9.473 -5.258 1.00 86.38 224 PRO A C 1
ATOM 1755 O O . PRO A 1 224 ? 6.177 -10.243 -5.625 1.00 86.38 224 PRO A O 1
ATOM 1758 N N . LEU A 1 225 ? 4.053 -9.900 -4.994 1.00 87.69 225 LEU A N 1
ATOM 1759 C CA . LEU A 1 225 ? 3.637 -11.299 -5.130 1.00 87.69 225 LEU A CA 1
ATOM 1760 C C . LEU A 1 225 ? 3.677 -11.764 -6.586 1.00 87.69 225 LEU A C 1
ATOM 1762 O O . LEU A 1 225 ? 4.212 -12.833 -6.876 1.00 87.69 225 LEU A O 1
ATOM 1766 N N . LEU A 1 226 ? 3.145 -10.971 -7.514 1.00 85.31 226 LEU A N 1
ATOM 1767 C CA . LEU A 1 226 ? 3.176 -11.316 -8.934 1.00 85.31 226 LEU A CA 1
ATOM 1768 C C . LEU A 1 226 ? 4.602 -11.255 -9.503 1.00 85.31 226 LEU A C 1
ATOM 1770 O O . LEU A 1 226 ? 4.975 -12.089 -10.330 1.00 85.31 226 LEU A O 1
ATOM 1774 N N . ASP A 1 227 ? 5.442 -10.340 -9.013 1.00 84.44 227 ASP A N 1
ATOM 1775 C CA . ASP A 1 227 ? 6.856 -10.253 -9.398 1.00 84.44 227 ASP A CA 1
ATOM 1776 C C . ASP A 1 227 ? 7.666 -11.509 -9.020 1.00 84.44 227 ASP A C 1
ATOM 1778 O O . ASP A 1 227 ? 8.658 -11.817 -9.685 1.00 84.44 227 ASP A O 1
ATOM 1782 N N . VAL A 1 228 ? 7.249 -12.291 -8.014 1.00 82.94 228 VAL A N 1
ATOM 1783 C CA . VAL A 1 228 ? 7.883 -13.588 -7.696 1.00 82.94 228 VAL A CA 1
ATOM 1784 C C . VAL A 1 228 ? 7.793 -14.560 -8.881 1.00 82.94 228 VAL A C 1
ATOM 1786 O O . VAL A 1 228 ? 8.758 -15.292 -9.150 1.00 82.94 228 VAL A O 1
ATOM 1789 N N . TYR A 1 229 ? 6.669 -14.542 -9.603 1.00 81.56 229 TYR A N 1
ATOM 1790 C CA . TYR A 1 229 ? 6.374 -15.456 -10.709 1.00 81.56 229 TYR A CA 1
ATOM 1791 C C . TYR A 1 229 ? 6.817 -14.912 -12.068 1.00 81.56 229 TYR A C 1
ATOM 1793 O O . TYR A 1 229 ? 7.452 -15.637 -12.828 1.00 81.56 229 TYR A O 1
ATOM 1801 N N . PHE A 1 230 ? 6.518 -13.644 -12.363 1.00 80.44 230 PHE A N 1
ATOM 1802 C CA . PHE A 1 230 ? 6.731 -13.063 -13.694 1.00 80.44 230 PHE A CA 1
ATOM 1803 C C . PHE A 1 230 ? 8.105 -12.408 -13.880 1.00 80.44 230 PHE A C 1
ATOM 1805 O O . PHE A 1 230 ? 8.556 -12.253 -15.012 1.00 80.44 230 PHE A O 1
ATOM 1812 N N . SER A 1 231 ? 8.801 -12.027 -12.801 1.00 77.44 231 SER A N 1
ATOM 1813 C CA . SER A 1 231 ? 10.095 -11.356 -12.948 1.00 77.44 231 SER A CA 1
ATOM 1814 C C . SER A 1 231 ? 11.204 -12.340 -13.314 1.00 77.44 231 SER A C 1
ATOM 1816 O O . SER A 1 231 ? 11.520 -13.251 -12.542 1.00 77.44 231 SER A O 1
ATOM 1818 N N . GLY A 1 232 ? 11.861 -12.086 -14.449 1.00 73.44 232 GLY A N 1
ATOM 1819 C CA . GLY A 1 232 ? 13.059 -12.796 -14.908 1.00 73.44 232 GLY A CA 1
ATOM 1820 C C . GLY A 1 232 ? 14.380 -12.311 -14.295 1.00 73.44 232 GLY A C 1
ATOM 1821 O O . GLY A 1 232 ? 15.432 -12.805 -14.685 1.00 73.44 232 GLY A O 1
ATOM 1822 N N . LEU A 1 233 ? 14.357 -11.358 -13.349 1.00 76.88 233 LEU A N 1
ATOM 1823 C CA . LEU A 1 233 ? 15.581 -10.832 -12.729 1.00 76.88 233 LEU A CA 1
ATOM 1824 C C . LEU A 1 233 ? 16.376 -11.946 -12.040 1.00 76.88 233 LEU A C 1
ATOM 1826 O O . LEU A 1 233 ? 15.805 -12.735 -11.274 1.00 76.88 233 LEU A O 1
ATOM 1830 N N . SER A 1 234 ? 17.690 -11.958 -12.252 1.00 78.12 234 SER A N 1
ATOM 1831 C CA . SER A 1 234 ? 18.595 -12.891 -11.580 1.00 78.12 234 SER A CA 1
ATOM 1832 C C . SER A 1 234 ? 18.681 -12.610 -10.075 1.00 78.12 234 SER A C 1
ATOM 1834 O O . SER A 1 234 ? 18.382 -11.509 -9.601 1.00 78.12 234 SER A O 1
ATOM 1836 N N . VAL A 1 235 ? 19.102 -13.608 -9.291 1.00 76.75 235 VAL A N 1
ATOM 1837 C CA . VAL A 1 235 ? 19.247 -13.465 -7.831 1.00 76.75 235 VAL A CA 1
ATOM 1838 C C . VAL A 1 235 ? 20.216 -12.323 -7.497 1.00 76.75 235 VAL A C 1
ATOM 1840 O O . VAL A 1 235 ? 19.918 -11.478 -6.662 1.00 76.75 235 VAL A O 1
ATOM 1843 N N . THR A 1 236 ? 21.343 -12.215 -8.197 1.00 74.81 236 THR A N 1
ATOM 1844 C CA . THR A 1 236 ? 22.344 -11.166 -7.941 1.00 74.81 236 THR A CA 1
ATOM 1845 C C . THR A 1 236 ? 21.820 -9.759 -8.241 1.00 74.81 236 THR A C 1
ATOM 1847 O O . THR A 1 236 ? 22.108 -8.824 -7.492 1.00 74.81 236 THR A O 1
ATOM 1850 N N . GLU A 1 237 ? 21.003 -9.591 -9.283 1.00 77.88 237 GLU A N 1
ATOM 1851 C CA . GLU A 1 237 ? 20.393 -8.303 -9.628 1.00 77.88 237 GLU A CA 1
ATOM 1852 C C . GLU A 1 237 ? 19.357 -7.853 -8.599 1.00 77.88 237 GLU A C 1
ATOM 1854 O O . GLU A 1 237 ? 19.327 -6.673 -8.251 1.00 77.88 237 GLU A O 1
ATOM 1859 N N . ARG A 1 238 ? 18.553 -8.776 -8.057 1.00 79.81 238 ARG A N 1
ATOM 1860 C CA . ARG A 1 238 ? 17.564 -8.465 -7.006 1.00 79.81 238 ARG A CA 1
ATOM 1861 C C . ARG A 1 238 ? 18.227 -7.994 -5.717 1.00 79.81 238 ARG A C 1
ATOM 1863 O O . ARG A 1 238 ? 17.761 -7.042 -5.097 1.00 79.81 238 ARG A O 1
ATOM 1870 N N . TRP A 1 239 ? 19.351 -8.612 -5.356 1.00 78.88 239 TRP A N 1
ATOM 1871 C CA . TRP A 1 239 ? 20.118 -8.275 -4.154 1.00 78.88 239 TRP A CA 1
ATOM 1872 C C . TRP A 1 239 ? 20.998 -7.030 -4.318 1.00 78.88 239 TRP A C 1
ATOM 1874 O O . TRP A 1 239 ? 21.436 -6.442 -3.327 1.00 78.88 239 TRP A O 1
ATOM 1884 N N . LYS A 1 240 ? 21.211 -6.564 -5.554 1.00 81.12 240 LYS A N 1
ATOM 1885 C CA . LYS A 1 240 ? 21.992 -5.365 -5.885 1.00 81.12 240 LYS A CA 1
ATOM 1886 C C . LYS A 1 240 ? 21.641 -4.128 -5.034 1.00 81.12 240 LYS A C 1
ATOM 1888 O O . LYS A 1 240 ? 22.558 -3.585 -4.420 1.00 81.12 240 LYS A O 1
ATOM 1893 N N . PRO A 1 241 ? 20.376 -3.676 -4.909 1.00 78.94 241 PRO A N 1
ATOM 1894 C CA . PRO A 1 241 ? 20.024 -2.516 -4.083 1.00 78.94 241 PRO A CA 1
ATOM 1895 C C . PRO A 1 241 ? 20.383 -2.682 -2.602 1.00 78.94 241 PRO A C 1
ATOM 1897 O O . PRO A 1 241 ? 20.677 -1.693 -1.937 1.00 78.94 241 PRO A O 1
ATOM 1900 N N . TYR A 1 242 ? 20.392 -3.910 -2.081 1.00 77.69 242 TYR A N 1
ATOM 1901 C CA . TYR A 1 242 ? 20.840 -4.186 -0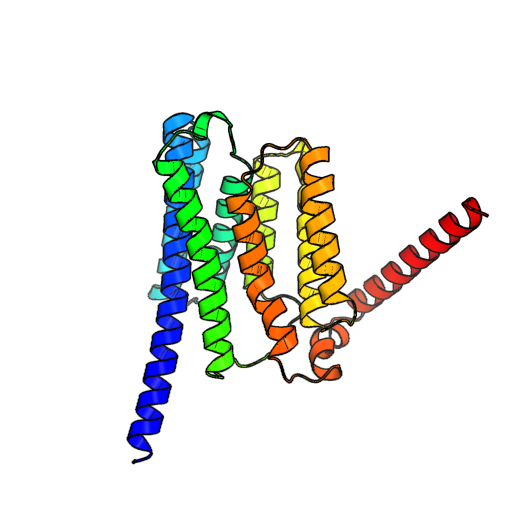.719 1.00 77.69 242 TYR A CA 1
ATOM 1902 C C . TYR A 1 242 ? 22.372 -4.159 -0.609 1.00 77.69 242 TYR A C 1
ATOM 1904 O O . TYR A 1 242 ? 22.920 -3.499 0.273 1.00 77.69 242 TYR A O 1
ATOM 1912 N N . LEU A 1 243 ? 23.073 -4.812 -1.541 1.00 73.31 243 LEU A N 1
ATOM 1913 C CA . LEU A 1 243 ? 24.536 -4.918 -1.550 1.00 73.31 243 LEU A CA 1
ATOM 1914 C C . LEU A 1 243 ? 25.241 -3.572 -1.771 1.00 73.31 243 LEU A C 1
ATOM 1916 O O . LEU A 1 243 ? 26.286 -3.324 -1.164 1.00 73.31 243 LEU A O 1
ATOM 1920 N N . TYR A 1 244 ? 24.658 -2.707 -2.605 1.00 75.19 244 TYR A N 1
ATOM 1921 C CA . TYR A 1 244 ? 25.158 -1.359 -2.889 1.00 75.19 244 TYR A CA 1
ATOM 1922 C C . TYR A 1 244 ? 24.725 -0.315 -1.849 1.00 75.19 244 TYR A C 1
ATOM 1924 O O . TYR A 1 244 ? 25.202 0.821 -1.889 1.00 75.19 244 TYR A O 1
ATOM 1932 N N . ARG A 1 245 ? 23.848 -0.668 -0.897 1.00 73.25 245 ARG A N 1
ATOM 1933 C CA . ARG A 1 245 ? 23.454 0.244 0.183 1.00 73.25 245 ARG A CA 1
ATOM 1934 C C . ARG A 1 245 ? 24.649 0.508 1.105 1.00 73.25 245 ARG A C 1
ATOM 1936 O O . ARG A 1 245 ? 25.517 -0.346 1.287 1.00 73.25 245 ARG A O 1
ATOM 1943 N N . GLY A 1 246 ? 24.705 1.712 1.681 1.00 74.12 246 GLY A N 1
ATOM 1944 C CA . GLY A 1 246 ? 25.854 2.186 2.460 1.00 74.12 246 GLY A CA 1
ATOM 1945 C C . GLY A 1 246 ? 26.331 1.193 3.530 1.00 74.12 246 GLY A C 1
ATOM 1946 O O . GLY A 1 246 ? 25.528 0.482 4.139 1.00 74.12 246 GLY A O 1
ATOM 1947 N N . LYS A 1 247 ? 27.650 1.180 3.796 1.00 74.31 247 LYS A N 1
ATOM 1948 C CA . LYS A 1 247 ? 28.330 0.244 4.723 1.00 74.31 247 LYS A CA 1
ATOM 1949 C C . LYS A 1 247 ? 27.623 0.089 6.080 1.00 74.31 247 LYS A C 1
ATOM 1951 O O . LYS A 1 247 ? 27.659 -0.992 6.659 1.00 74.31 247 LYS A O 1
ATOM 1956 N N . ILE A 1 248 ? 26.978 1.149 6.567 1.00 71.69 248 ILE A N 1
ATOM 1957 C CA . ILE A 1 248 ? 26.264 1.191 7.850 1.00 71.69 248 ILE A CA 1
ATOM 1958 C C . ILE A 1 248 ? 25.002 0.321 7.841 1.00 71.69 248 ILE A C 1
ATOM 1960 O O . ILE A 1 248 ? 24.834 -0.481 8.751 1.00 71.69 248 ILE A O 1
ATOM 1964 N N . CYS A 1 249 ? 24.157 0.399 6.805 1.00 72.12 249 CYS A N 1
ATOM 1965 C CA . CYS A 1 249 ? 22.954 -0.442 6.703 1.00 72.12 249 CYS A CA 1
ATOM 1966 C C . CYS A 1 249 ? 23.313 -1.931 6.690 1.00 72.12 249 CYS A C 1
ATOM 1968 O O . CYS A 1 249 ? 22.686 -2.729 7.381 1.00 72.12 249 CYS A O 1
ATOM 1970 N N . ARG A 1 250 ? 24.371 -2.298 5.957 1.00 75.94 250 ARG A N 1
ATOM 1971 C CA . ARG A 1 250 ? 24.847 -3.683 5.915 1.00 75.94 250 ARG A CA 1
AT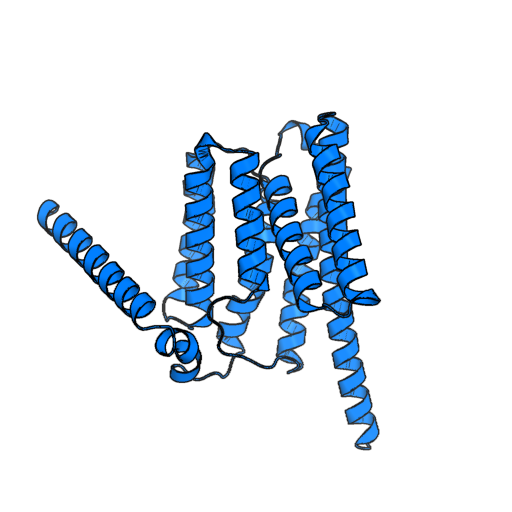OM 1972 C C . ARG A 1 250 ? 25.378 -4.145 7.272 1.00 75.94 250 ARG A C 1
ATOM 1974 O O . ARG A 1 250 ? 25.055 -5.244 7.702 1.00 75.94 250 ARG A O 1
ATOM 1981 N N . ARG A 1 251 ? 26.157 -3.306 7.967 1.00 79.81 251 ARG A N 1
ATOM 1982 C CA . ARG A 1 251 ? 26.641 -3.616 9.324 1.00 79.81 251 ARG A CA 1
ATOM 1983 C C . ARG A 1 251 ? 25.488 -3.781 10.309 1.00 79.81 251 ARG A C 1
ATOM 1985 O O . ARG A 1 251 ? 25.492 -4.752 11.050 1.00 79.81 251 ARG A O 1
ATOM 1992 N N . LEU A 1 252 ? 24.498 -2.891 10.277 1.00 77.75 252 LEU A N 1
ATOM 1993 C CA . LEU A 1 252 ? 23.315 -2.990 11.132 1.00 77.75 252 LEU A CA 1
ATOM 1994 C C . LEU A 1 252 ? 22.522 -4.270 10.864 1.00 77.75 252 LEU A C 1
ATOM 1996 O O . LEU A 1 252 ? 22.108 -4.919 11.815 1.00 77.75 252 LEU A O 1
ATOM 2000 N N . SER A 1 253 ? 22.368 -4.682 9.602 1.00 76.94 253 SER A N 1
ATOM 2001 C CA . SER A 1 253 ? 21.699 -5.948 9.293 1.00 76.94 253 SER A CA 1
ATOM 2002 C C . SER A 1 253 ? 22.471 -7.159 9.814 1.00 76.94 253 SER A C 1
ATOM 2004 O O . SER A 1 253 ? 21.851 -8.065 10.356 1.00 76.94 253 SER A O 1
ATOM 2006 N N . VAL A 1 254 ? 23.801 -7.186 9.678 1.00 80.31 254 VAL A N 1
ATOM 2007 C CA . VAL A 1 254 ? 24.623 -8.293 10.202 1.00 80.31 254 VAL A CA 1
ATOM 2008 C C . VAL A 1 254 ? 24.578 -8.328 11.730 1.00 80.31 254 VAL A C 1
ATOM 2010 O O . VAL A 1 254 ? 24.416 -9.397 12.306 1.00 80.31 254 VAL A O 1
ATOM 2013 N N . ILE A 1 255 ? 24.652 -7.166 12.388 1.00 83.06 255 ILE A N 1
ATOM 2014 C CA . ILE A 1 255 ? 24.496 -7.062 13.845 1.00 83.06 255 ILE A CA 1
ATOM 2015 C C . ILE A 1 255 ? 23.109 -7.557 14.260 1.00 83.06 255 ILE A C 1
ATOM 2017 O O . ILE A 1 255 ? 23.003 -8.331 15.202 1.00 83.06 255 ILE A O 1
ATOM 2021 N N . SER A 1 256 ? 22.054 -7.166 13.542 1.00 78.12 256 SER A N 1
ATOM 2022 C CA . SER A 1 256 ? 20.690 -7.613 13.829 1.00 78.12 256 SER A CA 1
ATOM 2023 C C . SER A 1 256 ? 20.541 -9.130 13.714 1.00 78.12 256 SER A C 1
ATOM 2025 O O . SER A 1 256 ? 19.900 -9.727 14.572 1.00 78.12 256 SER A O 1
ATOM 2027 N N . VAL A 1 257 ? 21.129 -9.757 12.691 1.00 81.56 257 VAL A N 1
ATOM 2028 C CA . VAL A 1 257 ? 21.131 -11.224 12.552 1.00 81.56 257 VAL A CA 1
ATOM 2029 C C . VAL A 1 257 ? 21.898 -11.865 13.707 1.00 81.56 257 VAL A C 1
ATOM 2031 O O . VAL A 1 257 ? 21.367 -12.758 14.356 1.00 81.56 257 VAL A O 1
ATOM 2034 N N . GLY A 1 258 ? 23.083 -11.342 14.039 1.00 79.75 258 GLY A N 1
ATOM 2035 C CA . GLY A 1 258 ? 23.875 -11.839 15.166 1.00 79.75 258 GLY A CA 1
ATOM 2036 C C . GLY A 1 258 ? 23.150 -11.726 16.510 1.00 79.75 258 GLY A C 1
ATOM 2037 O O . GLY A 1 258 ? 23.223 -12.640 17.321 1.00 79.75 258 GLY A O 1
ATOM 2038 N N . VAL A 1 259 ? 22.397 -10.647 16.745 1.00 86.69 259 VAL A N 1
ATOM 2039 C CA . VAL A 1 259 ? 21.575 -10.487 17.957 1.00 86.69 259 VAL A CA 1
ATOM 2040 C C . VAL A 1 259 ? 20.436 -11.506 17.995 1.00 86.69 259 VAL A C 1
ATOM 2042 O O . VAL A 1 259 ? 20.192 -12.088 19.047 1.00 86.69 259 VAL A O 1
ATOM 2045 N N . ILE A 1 260 ? 19.754 -11.752 16.871 1.00 84.62 260 ILE A N 1
ATOM 2046 C CA . ILE A 1 260 ? 18.674 -12.750 16.797 1.00 84.62 260 ILE A CA 1
ATOM 2047 C C . ILE A 1 260 ? 19.219 -14.157 17.056 1.00 84.62 260 ILE A C 1
ATOM 2049 O O . ILE A 1 260 ? 18.632 -14.897 17.843 1.00 84.62 260 ILE A O 1
ATOM 2053 N N . GLU A 1 261 ? 20.351 -14.512 16.447 1.00 84.00 261 GLU A N 1
ATOM 2054 C CA . GLU A 1 261 ? 21.023 -15.789 16.702 1.00 84.00 261 GLU A CA 1
ATOM 2055 C C . GLU A 1 261 ? 21.444 -15.913 18.169 1.00 84.00 261 GLU A C 1
ATOM 2057 O O . GLU A 1 261 ? 21.201 -16.943 18.791 1.00 84.00 261 GLU A O 1
ATOM 2062 N N . LEU A 1 262 ? 21.995 -14.853 18.765 1.00 85.56 262 LEU A N 1
ATOM 2063 C CA . LEU A 1 262 ? 22.390 -14.837 20.174 1.00 85.56 262 LEU A CA 1
ATOM 2064 C C . LEU A 1 262 ? 21.177 -15.027 21.099 1.00 85.56 262 LEU A C 1
ATOM 2066 O O . LEU A 1 262 ? 21.230 -15.847 22.014 1.00 85.56 262 LEU A O 1
ATOM 2070 N N . ILE A 1 263 ? 20.059 -14.343 20.836 1.00 87.56 263 ILE A N 1
ATOM 2071 C CA . ILE A 1 263 ? 18.798 -14.540 21.570 1.00 87.56 263 ILE A CA 1
ATOM 2072 C C . ILE A 1 263 ? 18.304 -15.981 21.415 1.00 87.56 263 ILE A C 1
ATOM 2074 O O . ILE A 1 263 ? 17.893 -16.592 22.400 1.00 87.56 263 ILE A O 1
ATOM 2078 N N . PHE A 1 264 ? 18.364 -16.538 20.203 1.00 84.19 264 PHE A N 1
ATOM 2079 C CA . PHE A 1 264 ? 18.001 -17.929 19.956 1.00 84.19 264 PHE A CA 1
ATOM 2080 C C . PHE A 1 264 ? 18.880 -18.891 20.762 1.00 84.19 264 PHE A C 1
ATOM 2082 O O . PHE A 1 264 ? 18.342 -19.785 21.408 1.00 84.19 264 PHE A O 1
ATOM 2089 N N . PHE A 1 265 ? 20.199 -18.679 20.805 1.00 85.31 265 PHE A N 1
ATOM 2090 C CA . PHE A 1 265 ? 21.111 -19.485 21.618 1.00 85.31 265 PHE A CA 1
ATOM 2091 C C . PHE A 1 265 ? 20.814 -19.375 23.114 1.00 85.31 265 PHE A C 1
ATOM 2093 O O . PHE A 1 265 ? 20.789 -20.397 23.794 1.00 85.31 265 PHE A O 1
ATOM 2100 N N . ILE A 1 266 ? 20.537 -18.172 23.626 1.00 88.44 266 ILE A N 1
ATOM 2101 C CA . ILE A 1 266 ? 20.140 -17.971 25.026 1.00 88.44 266 ILE A CA 1
ATOM 2102 C C . ILE A 1 266 ? 18.847 -18.737 25.329 1.00 88.44 266 ILE A C 1
ATOM 2104 O O . ILE A 1 266 ? 18.783 -19.485 26.301 1.00 88.44 266 ILE A O 1
ATOM 2108 N N . LEU A 1 267 ? 17.817 -18.583 24.493 1.00 83.50 267 LEU A N 1
ATOM 2109 C CA . LEU A 1 267 ? 16.533 -19.262 24.677 1.00 83.50 267 LEU A CA 1
ATOM 2110 C C . LEU A 1 267 ? 16.660 -20.783 24.553 1.00 83.50 267 LEU A C 1
ATOM 2112 O O . LEU A 1 267 ? 16.011 -21.503 25.304 1.00 83.50 267 LEU A O 1
ATOM 2116 N N . ALA A 1 268 ? 17.493 -21.272 23.635 1.00 77.75 268 ALA A N 1
ATOM 2117 C CA . ALA A 1 268 ? 17.786 -22.692 23.495 1.00 77.75 268 ALA A CA 1
ATOM 2118 C C . ALA A 1 268 ? 18.519 -23.236 24.729 1.00 77.75 268 ALA A C 1
ATOM 2120 O O . ALA A 1 268 ? 18.173 -24.312 25.199 1.00 77.75 268 ALA A O 1
ATOM 2121 N N . ALA A 1 269 ? 19.463 -22.474 25.290 1.00 82.56 269 ALA A N 1
ATOM 2122 C CA . ALA A 1 269 ? 20.199 -22.841 26.497 1.00 82.56 269 ALA A CA 1
ATOM 2123 C C . ALA A 1 269 ? 19.334 -22.829 27.768 1.00 82.56 269 ALA A C 1
ATOM 2125 O O . ALA A 1 269 ? 19.576 -23.627 28.658 1.00 82.56 269 ALA A O 1
ATOM 2126 N N . PHE A 1 270 ? 18.320 -21.962 27.861 1.00 82.12 270 PHE A N 1
ATOM 2127 C CA . PHE A 1 270 ? 17.356 -21.977 28.973 1.00 82.12 270 PHE A CA 1
ATOM 2128 C C . PHE A 1 270 ? 16.297 -23.081 28.860 1.00 82.12 270 PHE A C 1
ATOM 2130 O O . PHE A 1 270 ? 15.601 -23.363 29.834 1.00 82.12 270 PHE A O 1
ATOM 2137 N N . LYS A 1 271 ? 16.112 -23.650 27.664 1.00 61.66 271 LYS A N 1
ATOM 2138 C CA . LYS A 1 271 ? 15.107 -24.686 27.386 1.00 61.66 271 LYS A CA 1
ATOM 2139 C C . LYS A 1 271 ? 15.701 -26.106 27.374 1.00 61.66 271 LYS A C 1
ATOM 2141 O O . LYS A 1 271 ? 14.961 -27.051 27.101 1.00 61.66 271 LYS A O 1
ATOM 2146 N N . LEU A 1 272 ? 17.001 -26.226 27.652 1.00 45.97 272 LEU A N 1
ATOM 2147 C CA . LEU A 1 272 ? 17.787 -27.451 27.839 1.00 45.97 272 LEU A CA 1
ATOM 2148 C C . LEU A 1 272 ? 18.191 -27.562 29.312 1.00 45.97 272 LEU A C 1
ATOM 2150 O O . LEU A 1 272 ? 18.211 -28.706 29.811 1.00 45.97 272 LEU A O 1
#

InterPro domains:
  IPR029713 Transmembrane protein 168 [PTHR14437] (1-272)